Protein AF-A0A933QRC1-F1 (afdb_monomer_lite)

Foldseek 3Di:
DPPPQLQALANCLVPVVDDDPLQVVDPLSVVLSVVLSLFPLVPQPWDPQPDCPPDGDFIPQLLVSLVVSCVVVVPVAVVSSLVVCQVSVVSLSHSNFDFAADCVDPVRGRSNVSDDDSVVSVVCVVPPDVSNVVSRVVRVLVVVQVVCVVVVHDDPPDDDDDVCVVVVVCVVPPPVVVVVVVVVVVVVD

Radius of gyration: 19.04 Å; chains: 1; bounding box: 37×56×52 Å

Structure (mmCIF, N/CA/C/O backbone):
data_AF-A0A933QRC1-F1
#
_entry.id   AF-A0A933QRC1-F1
#
loop_
_atom_site.group_PDB
_atom_site.id
_atom_site.type_symbol
_atom_site.label_atom_id
_atom_site.label_alt_id
_atom_site.label_comp_id
_atom_site.label_asym_id
_atom_site.label_entity_id
_atom_site.label_seq_id
_atom_site.pdbx_PDB_ins_code
_atom_site.Cartn_x
_atom_site.Cartn_y
_atom_site.Cartn_z
_atom_site.occupancy
_atom_site.B_iso_or_equiv
_atom_site.auth_seq_id
_atom_site.auth_comp_id
_atom_site.auth_asym_id
_atom_site.auth_atom_id
_atom_site.pdbx_PDB_model_num
ATOM 1 N N . MET A 1 1 ? 13.451 -20.764 -16.114 1.00 31.20 1 MET A N 1
ATOM 2 C CA . MET A 1 1 ? 13.284 -19.388 -15.606 1.00 31.20 1 MET A CA 1
ATOM 3 C C . MET A 1 1 ? 11.819 -19.230 -15.276 1.00 31.20 1 MET A C 1
ATOM 5 O O . MET A 1 1 ? 11.029 -19.000 -16.182 1.00 31.20 1 MET A O 1
ATOM 9 N N . GLU A 1 2 ? 11.449 -19.510 -14.027 1.00 26.77 2 GLU A N 1
ATOM 10 C CA . GLU A 1 2 ? 10.078 -19.318 -13.554 1.00 26.77 2 GLU A CA 1
ATOM 11 C C . GLU A 1 2 ? 9.697 -17.858 -13.775 1.00 26.77 2 GLU A C 1
ATOM 13 O O . GLU A 1 2 ? 10.356 -16.942 -13.287 1.00 26.77 2 GLU A O 1
ATOM 18 N N . SER A 1 3 ? 8.667 -17.654 -14.589 1.00 30.95 3 SER A N 1
ATOM 19 C CA . SER A 1 3 ? 7.989 -16.378 -14.731 1.00 30.95 3 SER A CA 1
ATOM 20 C C . SER A 1 3 ? 7.501 -15.965 -13.346 1.00 30.95 3 SER A C 1
ATOM 22 O O . SER A 1 3 ? 6.512 -16.515 -12.856 1.00 30.95 3 SER A O 1
ATOM 24 N N . VAL A 1 4 ? 8.215 -15.049 -12.696 1.00 41.53 4 VAL A N 1
ATOM 25 C CA . VAL A 1 4 ? 7.794 -14.461 -11.426 1.00 41.53 4 VAL A CA 1
ATOM 26 C C . VAL A 1 4 ? 6.541 -13.648 -11.726 1.00 41.53 4 VAL A C 1
ATOM 28 O O . VAL A 1 4 ? 6.610 -12.497 -12.148 1.00 41.53 4 VAL A O 1
ATOM 31 N N . GLN A 1 5 ? 5.380 -14.287 -11.587 1.00 45.78 5 GLN A N 1
ATOM 32 C CA . GLN A 1 5 ? 4.108 -13.584 -11.527 1.00 45.78 5 GLN A CA 1
ATOM 33 C C . GLN A 1 5 ? 4.224 -12.565 -10.384 1.00 45.78 5 GLN A C 1
ATOM 35 O O . GLN A 1 5 ? 4.724 -12.933 -9.316 1.00 45.78 5 GLN A O 1
ATOM 40 N N . PRO A 1 6 ? 3.840 -11.295 -10.569 1.00 50.19 6 PRO A N 1
ATOM 41 C CA . PRO A 1 6 ? 3.800 -10.345 -9.467 1.00 50.19 6 PRO A CA 1
ATOM 42 C C . PRO A 1 6 ? 2.785 -10.873 -8.450 1.00 50.19 6 PRO A C 1
ATOM 44 O O . PRO A 1 6 ? 1.591 -10.937 -8.732 1.00 50.19 6 PRO A O 1
ATOM 47 N N . HIS A 1 7 ? 3.271 -11.352 -7.305 1.00 61.47 7 HIS A N 1
ATOM 48 C CA . HIS A 1 7 ? 2.393 -11.828 -6.246 1.00 61.47 7 HIS A CA 1
ATOM 49 C C . HIS A 1 7 ? 1.784 -10.585 -5.605 1.00 61.47 7 HIS A C 1
ATOM 51 O O . HIS A 1 7 ? 2.514 -9.731 -5.103 1.00 61.47 7 HIS A O 1
ATOM 57 N N . ASP A 1 8 ? 0.464 -10.462 -5.658 1.00 71.31 8 ASP A N 1
ATOM 58 C CA . ASP A 1 8 ? -0.226 -9.384 -4.964 1.00 71.31 8 ASP A CA 1
ATOM 59 C C . ASP A 1 8 ? -0.074 -9.523 -3.435 1.00 71.31 8 ASP A C 1
ATOM 61 O O . ASP A 1 8 ? 0.272 -10.583 -2.893 1.00 71.31 8 ASP A O 1
ATOM 65 N N . LEU A 1 9 ? -0.325 -8.423 -2.718 1.00 77.38 9 LEU A N 1
ATOM 66 C CA . LEU A 1 9 ? -0.244 -8.375 -1.254 1.00 77.38 9 LEU A CA 1
ATOM 67 C C . LEU A 1 9 ? -1.092 -9.462 -0.581 1.00 77.38 9 LEU A C 1
ATOM 69 O O . LEU A 1 9 ? -0.711 -9.971 0.473 1.00 77.38 9 LEU A O 1
ATOM 73 N N . HIS A 1 10 ? -2.217 -9.832 -1.199 1.00 74.19 10 HIS A N 1
ATOM 74 C CA . HIS A 1 10 ? -3.114 -10.857 -0.686 1.00 74.19 10 HIS A CA 1
ATOM 75 C C . HIS A 1 10 ? -2.472 -12.248 -0.718 1.00 74.19 10 HIS A C 1
ATOM 77 O O . HIS A 1 10 ? -2.443 -12.948 0.294 1.00 74.19 10 HIS A O 1
ATOM 83 N N . THR A 1 11 ? -1.903 -12.627 -1.859 1.00 75.88 11 THR A N 1
ATOM 84 C CA . THR A 1 11 ? -1.237 -13.914 -2.058 1.00 75.88 11 THR A CA 1
ATOM 85 C C . THR A 1 11 ? -0.041 -14.036 -1.118 1.00 75.88 11 THR A C 1
ATOM 87 O O . THR A 1 11 ? 0.113 -15.041 -0.427 1.00 75.88 11 THR A O 1
ATOM 90 N N . LEU A 1 12 ? 0.777 -12.986 -1.001 1.00 76.25 12 LEU A N 1
ATOM 91 C CA . LEU A 1 12 ? 1.939 -12.995 -0.105 1.00 76.25 12 LEU A CA 1
ATOM 92 C C . LEU A 1 12 ? 1.554 -13.074 1.374 1.00 76.25 12 LEU A C 1
ATOM 94 O O . LEU A 1 12 ? 2.264 -13.704 2.158 1.00 76.25 12 LEU A O 1
ATOM 98 N N . TRP A 1 13 ? 0.424 -12.481 1.763 1.00 78.56 13 TRP A N 1
ATOM 99 C CA . TRP A 1 13 ? -0.089 -12.602 3.125 1.00 78.56 13 TRP A CA 1
ATOM 100 C C . TRP A 1 13 ? -0.476 -14.042 3.481 1.00 78.56 13 TRP A C 1
ATOM 102 O O . TRP A 1 13 ? -0.133 -14.519 4.566 1.00 78.56 13 TRP A O 1
ATOM 112 N N . GLN A 1 14 ? -1.111 -14.766 2.555 1.00 78.25 14 GLN A N 1
ATOM 113 C CA . GLN A 1 14 ? -1.467 -16.175 2.755 1.00 78.25 14 GLN A CA 1
ATOM 114 C C . GLN A 1 14 ? -0.232 -17.080 2.919 1.00 78.25 14 GLN A C 1
ATOM 116 O O . GLN A 1 14 ? -0.28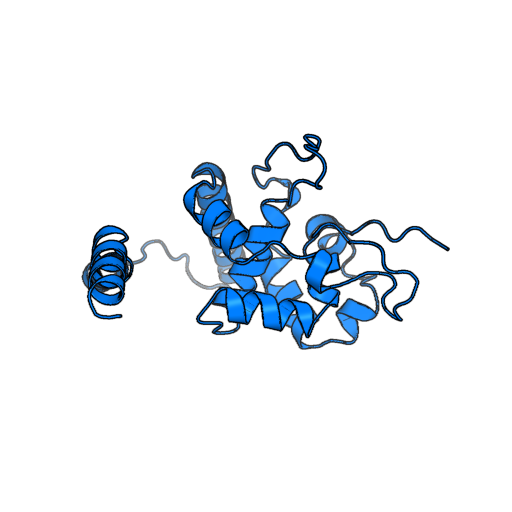5 -18.068 3.652 1.00 78.25 14 GLN A O 1
ATOM 121 N N . PHE A 1 15 ? 0.898 -16.718 2.303 1.00 78.25 15 PHE A N 1
ATOM 122 C CA . PHE A 1 15 ? 2.154 -17.475 2.351 1.00 78.25 15 PHE A CA 1
ATOM 123 C C . PHE A 1 15 ? 3.237 -16.809 3.214 1.00 78.25 15 PHE A C 1
ATOM 125 O O . PHE A 1 15 ? 4.420 -16.863 2.879 1.00 78.25 15 PHE A O 1
ATOM 132 N N . ARG A 1 16 ? 2.870 -16.244 4.376 1.00 74.06 16 ARG A N 1
ATOM 133 C CA . ARG A 1 16 ? 3.812 -15.599 5.321 1.00 74.06 16 ARG A CA 1
ATOM 134 C C . ARG A 1 16 ? 5.043 -16.447 5.680 1.00 74.06 16 ARG A C 1
ATOM 136 O O . ARG A 1 16 ? 6.095 -15.891 5.976 1.00 74.06 16 ARG A O 1
ATOM 143 N N . GLY A 1 17 ? 4.924 -17.777 5.672 1.00 75.88 17 GLY A N 1
ATOM 144 C CA . GLY A 1 17 ? 6.041 -18.688 5.956 1.00 75.88 17 GLY A CA 1
ATOM 145 C C . GLY A 1 17 ? 7.080 -18.804 4.833 1.00 75.88 17 GLY A C 1
ATOM 146 O O . GLY A 1 17 ? 8.201 -19.218 5.102 1.00 75.88 17 GLY A O 1
ATOM 147 N N . ASN A 1 18 ? 6.728 -18.416 3.604 1.00 80.31 18 ASN A N 1
ATOM 148 C CA . ASN A 1 18 ? 7.541 -18.583 2.398 1.00 80.31 18 ASN A CA 1
ATOM 149 C C . ASN A 1 18 ? 7.655 -17.259 1.632 1.00 80.31 18 ASN A C 1
ATOM 151 O O . ASN A 1 18 ? 7.361 -17.185 0.437 1.00 80.31 18 ASN A O 1
ATOM 155 N N . LEU A 1 19 ? 8.061 -16.196 2.326 1.00 79.19 19 LEU A N 1
ATOM 156 C CA . LEU A 1 19 ? 8.288 -14.912 1.674 1.00 79.19 19 LEU A CA 1
ATOM 157 C C . LEU A 1 19 ? 9.555 -14.959 0.802 1.00 79.19 19 LEU A C 1
ATOM 159 O O . LEU A 1 19 ? 10.590 -15.471 1.238 1.00 79.19 19 LEU A O 1
ATOM 163 N N . PRO A 1 20 ? 9.506 -14.403 -0.420 1.00 80.88 20 PRO A N 1
ATOM 164 C CA . PRO A 1 20 ? 10.688 -14.206 -1.246 1.00 80.88 20 PRO A CA 1
ATOM 165 C C . PRO A 1 20 ? 11.825 -13.468 -0.525 1.00 80.88 20 PRO A C 1
ATOM 167 O O . PRO A 1 20 ? 11.590 -12.508 0.210 1.00 80.88 20 PRO A O 1
ATOM 170 N N . ARG A 1 21 ? 13.078 -13.853 -0.813 1.00 81.31 21 ARG A N 1
ATOM 171 C CA . ARG A 1 21 ? 14.271 -13.266 -0.170 1.00 81.31 21 ARG A CA 1
ATOM 172 C C . ARG A 1 21 ? 14.363 -11.752 -0.317 1.00 81.31 21 ARG A C 1
ATOM 174 O O . ARG A 1 21 ? 14.666 -11.053 0.635 1.00 81.31 21 ARG A O 1
ATOM 181 N N . TRP A 1 22 ? 13.996 -11.219 -1.477 1.00 78.19 22 TRP A N 1
ATOM 182 C CA . TRP A 1 22 ? 14.008 -9.775 -1.717 1.00 78.19 22 TRP A CA 1
ATOM 183 C C . TRP A 1 22 ? 13.024 -8.986 -0.824 1.00 78.19 22 TRP A C 1
ATOM 185 O O . TRP A 1 22 ? 13.167 -7.770 -0.705 1.00 78.19 22 TRP A O 1
ATOM 195 N N . ILE A 1 23 ? 12.056 -9.653 -0.176 1.00 79.06 23 ILE A N 1
ATOM 196 C CA . ILE A 1 23 ? 11.218 -9.077 0.890 1.00 79.06 23 ILE A CA 1
ATOM 197 C C . ILE A 1 23 ? 11.936 -9.187 2.235 1.00 79.06 23 ILE A C 1
ATOM 199 O O . ILE A 1 23 ? 12.057 -8.193 2.947 1.00 79.06 23 ILE A O 1
ATOM 203 N N . THR A 1 24 ? 12.419 -10.383 2.584 1.00 84.12 24 THR A N 1
ATOM 204 C CA . THR A 1 24 ? 13.004 -10.665 3.907 1.00 84.12 24 THR A CA 1
ATOM 205 C C . THR A 1 24 ? 14.355 -9.989 4.133 1.00 84.12 24 THR A C 1
ATOM 207 O O . THR A 1 24 ? 14.689 -9.658 5.267 1.00 84.12 24 THR A O 1
ATOM 210 N N . ASP A 1 25 ? 15.117 -9.757 3.066 1.00 86.50 25 ASP A N 1
ATOM 211 C CA . ASP A 1 25 ? 16.461 -9.173 3.113 1.00 86.50 25 ASP A CA 1
ATOM 212 C C . ASP A 1 25 ? 16.423 -7.650 3.335 1.00 86.50 25 ASP A C 1
ATOM 214 O O . ASP A 1 25 ? 17.442 -7.039 3.656 1.00 86.50 25 ASP A O 1
ATOM 218 N N . SER A 1 26 ? 15.249 -7.020 3.194 1.00 88.69 26 SER A N 1
ATOM 219 C CA . SER A 1 26 ? 15.054 -5.588 3.422 1.00 88.69 26 SER A CA 1
ATOM 220 C C . SER A 1 26 ? 14.177 -5.336 4.654 1.00 88.69 26 SER A C 1
ATOM 222 O O . SER A 1 26 ? 12.954 -5.491 4.588 1.00 88.69 26 SER A O 1
ATOM 224 N N . PRO A 1 27 ? 14.755 -4.849 5.771 1.00 90.00 27 PRO A N 1
ATOM 225 C CA . PRO A 1 27 ? 13.990 -4.518 6.975 1.00 90.00 27 PRO A CA 1
ATOM 226 C C . PRO A 1 27 ? 12.882 -3.488 6.724 1.00 90.00 27 PRO A C 1
ATOM 228 O O . PRO A 1 27 ? 11.818 -3.546 7.340 1.00 90.00 27 PRO A O 1
ATOM 231 N N . THR A 1 28 ? 13.114 -2.549 5.802 1.00 91.12 28 THR A N 1
ATOM 232 C CA . THR A 1 28 ? 12.133 -1.527 5.419 1.00 91.12 28 THR A CA 1
ATOM 233 C C . THR A 1 28 ? 10.931 -2.144 4.708 1.00 91.12 28 THR A C 1
ATOM 235 O O . THR A 1 28 ? 9.791 -1.816 5.044 1.00 91.12 28 THR A O 1
ATOM 238 N N . ILE A 1 29 ? 11.175 -3.050 3.753 1.00 90.69 29 ILE A N 1
ATOM 239 C CA . ILE A 1 29 ? 10.106 -3.751 3.033 1.00 90.69 29 ILE A CA 1
ATOM 240 C C . ILE A 1 29 ? 9.326 -4.633 4.001 1.00 90.69 29 ILE A C 1
ATOM 242 O O . ILE A 1 29 ? 8.101 -4.555 4.018 1.00 90.69 29 ILE A O 1
ATOM 246 N N . MET A 1 30 ? 10.018 -5.390 4.856 1.00 90.19 30 MET A N 1
ATOM 247 C CA . MET A 1 30 ? 9.381 -6.252 5.849 1.00 90.19 30 MET A CA 1
ATOM 248 C C . MET A 1 30 ? 8.474 -5.457 6.797 1.00 90.19 30 MET A C 1
ATOM 250 O O . MET A 1 30 ? 7.308 -5.804 6.957 1.00 90.19 30 MET A O 1
ATOM 254 N N . ARG A 1 31 ? 8.957 -4.341 7.362 1.00 91.12 31 ARG A N 1
ATOM 255 C CA . ARG A 1 31 ? 8.158 -3.482 8.256 1.00 91.12 31 ARG A CA 1
ATOM 256 C C . ARG A 1 31 ? 6.896 -2.950 7.574 1.00 91.12 31 ARG A C 1
ATOM 258 O O . ARG A 1 31 ? 5.815 -2.992 8.155 1.00 91.12 31 ARG A O 1
ATOM 265 N N . CYS A 1 32 ? 7.032 -2.429 6.356 1.00 91.31 32 CYS A N 1
ATOM 266 C CA . CYS A 1 32 ? 5.890 -1.908 5.605 1.00 91.31 32 CYS A CA 1
ATOM 267 C C . CYS A 1 32 ? 4.915 -3.028 5.225 1.00 91.31 32 CYS A C 1
ATOM 269 O O . CYS 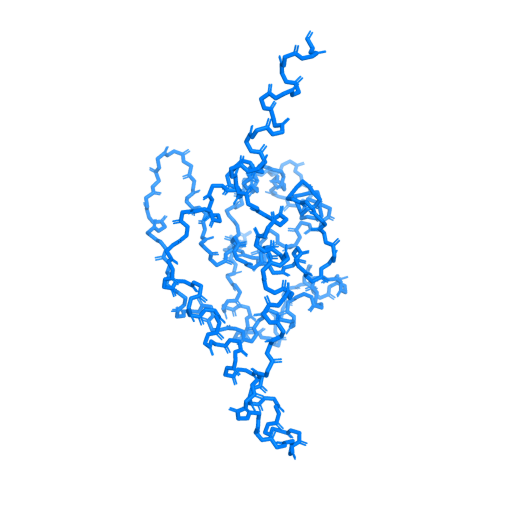A 1 32 ? 3.706 -2.839 5.299 1.00 91.31 32 CYS A O 1
ATOM 271 N N . TRP A 1 33 ? 5.426 -4.202 4.854 1.00 90.50 33 TRP A N 1
ATOM 272 C CA . TRP A 1 33 ? 4.601 -5.367 4.571 1.00 90.50 33 TRP A CA 1
ATOM 273 C C . TRP A 1 33 ? 3.814 -5.811 5.805 1.00 90.50 33 TRP A C 1
ATOM 275 O O . TRP A 1 33 ? 2.606 -5.961 5.706 1.00 90.50 33 TRP A O 1
ATOM 285 N N . GLU A 1 34 ? 4.436 -5.935 6.979 1.00 89.88 34 GLU A N 1
ATOM 286 C CA . GLU A 1 34 ? 3.736 -6.337 8.210 1.00 89.88 34 GLU A CA 1
ATOM 287 C C . GLU A 1 34 ? 2.622 -5.367 8.620 1.00 89.88 34 GLU A C 1
ATOM 289 O O . GLU A 1 34 ? 1.607 -5.795 9.169 1.00 89.88 34 GLU A O 1
ATOM 294 N N . LEU A 1 35 ? 2.786 -4.074 8.324 1.00 89.69 35 LEU A N 1
ATOM 295 C CA . LEU A 1 35 ? 1.755 -3.064 8.552 1.00 89.69 35 LEU A CA 1
ATOM 296 C C . LEU A 1 35 ? 0.564 -3.223 7.596 1.00 89.69 35 LEU A C 1
ATOM 298 O O . LEU A 1 35 ? -0.583 -3.045 8.001 1.00 89.69 35 LEU A O 1
ATOM 302 N N . LEU A 1 36 ? 0.836 -3.516 6.325 1.00 91.44 36 LEU A N 1
ATOM 303 C CA . LEU A 1 36 ? -0.164 -3.489 5.256 1.00 91.44 36 LEU A CA 1
ATOM 304 C C . LEU A 1 36 ? -0.837 -4.837 5.018 1.00 91.44 36 LEU A C 1
ATOM 306 O O . LEU A 1 36 ? -2.007 -4.882 4.653 1.00 91.44 36 LEU A O 1
ATOM 310 N N . ALA A 1 37 ? -0.111 -5.934 5.195 1.00 89.38 37 ALA A N 1
ATOM 311 C CA . ALA A 1 37 ? -0.560 -7.276 4.855 1.00 89.38 37 ALA A CA 1
ATOM 312 C C . ALA A 1 37 ? -1.833 -7.740 5.590 1.00 89.38 37 ALA A C 1
ATOM 314 O O . ALA A 1 37 ? -2.608 -8.462 4.970 1.00 89.38 37 ALA A O 1
ATOM 315 N N . PRO A 1 38 ? -2.118 -7.321 6.843 1.00 90.81 38 PRO A N 1
ATOM 316 C CA . PRO A 1 38 ? -3.356 -7.706 7.520 1.00 90.81 38 PRO A CA 1
ATOM 317 C C . PRO A 1 38 ? -4.644 -7.165 6.885 1.00 90.81 38 PRO A C 1
ATOM 319 O O . PRO A 1 38 ? -5.718 -7.667 7.222 1.00 90.81 38 PRO A O 1
ATOM 322 N N . LEU A 1 39 ? -4.557 -6.141 6.026 1.00 92.12 39 LEU A N 1
ATOM 323 C CA . LEU A 1 39 ? -5.716 -5.602 5.313 1.00 92.12 39 LEU A CA 1
ATOM 324 C C . LEU A 1 39 ? -6.291 -6.637 4.339 1.00 92.12 39 LEU A C 1
ATOM 326 O O . LEU A 1 39 ? -5.567 -7.424 3.726 1.00 92.12 39 LEU A O 1
ATOM 330 N N . ASP A 1 40 ? -7.607 -6.611 4.165 1.00 90.94 40 ASP A N 1
ATOM 331 C CA . ASP A 1 40 ? -8.338 -7.549 3.319 1.00 90.94 40 ASP A CA 1
ATOM 332 C C . ASP A 1 40 ? -8.266 -7.164 1.831 1.00 90.94 40 ASP A C 1
ATOM 334 O O . ASP A 1 40 ? -9.246 -6.797 1.181 1.00 90.94 40 ASP A O 1
ATOM 338 N N . TRP A 1 41 ? -7.056 -7.236 1.276 1.00 90.75 41 TRP A N 1
ATOM 339 C CA . TRP A 1 41 ? -6.769 -6.853 -0.107 1.00 90.75 41 TRP A CA 1
ATOM 340 C C . TRP A 1 41 ? -7.578 -7.637 -1.154 1.00 90.75 41 TRP A C 1
ATOM 342 O O . TRP A 1 41 ? -7.798 -7.108 -2.240 1.00 90.75 41 TRP A O 1
ATOM 352 N N . ALA A 1 42 ? -8.053 -8.853 -0.851 1.00 87.94 42 ALA A N 1
ATOM 353 C CA . ALA A 1 42 ? -8.847 -9.656 -1.793 1.00 87.94 42 ALA A CA 1
ATOM 354 C C . ALA A 1 42 ? -10.262 -9.125 -2.016 1.00 87.94 42 ALA A C 1
ATOM 356 O O . ALA A 1 42 ? -10.816 -9.305 -3.099 1.00 87.94 42 ALA A O 1
ATOM 357 N N . HIS A 1 43 ? -10.850 -8.489 -1.005 1.00 90.25 43 HIS A N 1
ATOM 358 C CA . HIS A 1 43 ? -12.206 -7.948 -1.091 1.00 90.25 43 HIS A CA 1
ATOM 359 C C . HIS A 1 43 ? -12.224 -6.446 -1.397 1.00 90.25 43 HIS A C 1
ATOM 361 O O . HIS A 1 43 ? -13.298 -5.842 -1.466 1.00 90.25 43 HIS A O 1
ATOM 367 N N . LEU A 1 44 ? -11.051 -5.840 -1.616 1.00 91.12 44 LEU A N 1
ATOM 368 C CA . LEU A 1 44 ? -10.940 -4.448 -2.027 1.00 91.12 44 LEU A CA 1
ATOM 369 C C . LEU A 1 44 ? -11.713 -4.228 -3.344 1.00 91.12 44 LEU A C 1
ATOM 371 O O . LEU A 1 44 ? -11.462 -4.939 -4.320 1.00 91.12 44 LEU A O 1
ATOM 375 N N . PRO A 1 45 ? -12.614 -3.227 -3.428 1.00 92.38 45 PRO A N 1
ATOM 376 C CA . PRO A 1 45 ? -13.304 -2.919 -4.675 1.00 92.38 45 PRO A CA 1
ATOM 377 C C . PRO A 1 45 ? -12.308 -2.439 -5.741 1.00 92.38 45 PRO A C 1
ATOM 379 O O . PRO A 1 45 ? -11.851 -1.296 -5.728 1.00 92.38 45 PRO A O 1
ATOM 382 N N . GLU A 1 46 ? -11.955 -3.328 -6.662 1.00 89.56 46 GLU A N 1
ATOM 383 C CA . GLU A 1 46 ? -10.928 -3.086 -7.673 1.00 89.56 46 GLU A CA 1
ATOM 384 C C . GLU A 1 46 ? -11.539 -2.590 -8.995 1.00 89.56 46 GLU A C 1
ATOM 386 O O . GLU A 1 46 ? -12.710 -2.824 -9.312 1.00 89.56 46 GLU A O 1
ATOM 391 N N . ARG A 1 47 ? -10.745 -1.869 -9.792 1.00 87.12 47 ARG A N 1
ATOM 392 C CA . ARG A 1 47 ? -11.122 -1.504 -11.160 1.00 87.12 47 ARG A CA 1
ATOM 393 C C . ARG A 1 47 ? -10.927 -2.673 -12.120 1.00 87.12 47 ARG A C 1
ATOM 395 O O . ARG A 1 47 ? -10.224 -3.634 -11.844 1.00 87.12 47 ARG A O 1
ATOM 402 N N . ASN A 1 48 ? -11.514 -2.568 -13.309 1.00 84.38 48 ASN A N 1
ATOM 403 C CA . ASN A 1 48 ? -11.289 -3.563 -14.352 1.00 84.38 48 ASN A CA 1
ATOM 404 C C . ASN A 1 48 ? -9.834 -3.492 -14.860 1.00 84.38 48 ASN A C 1
ATOM 406 O O . ASN A 1 48 ? -9.483 -2.565 -15.592 1.00 84.38 48 ASN A O 1
ATOM 410 N N . LEU A 1 49 ? -9.023 -4.486 -14.486 1.00 83.88 49 LEU A N 1
ATOM 411 C CA . LEU A 1 49 ? -7.610 -4.610 -14.865 1.00 83.88 49 LEU A CA 1
ATOM 412 C C . LEU A 1 49 ? -7.396 -5.192 -16.271 1.00 83.88 49 LEU A C 1
ATOM 414 O O . LEU A 1 49 ? -6.306 -5.063 -16.814 1.00 83.88 49 LEU A O 1
ATOM 418 N N . GLN A 1 50 ? -8.425 -5.787 -16.887 1.00 78.19 50 GLN A N 1
ATOM 419 C CA . GLN A 1 50 ? -8.343 -6.353 -18.240 1.00 78.19 50 GLN A CA 1
ATOM 420 C C . GLN A 1 50 ? -8.419 -5.295 -19.348 1.00 78.19 50 GLN A C 1
ATOM 422 O O . GLN A 1 50 ? -8.206 -5.609 -20.517 1.00 78.19 50 GLN A O 1
ATOM 427 N N . ARG A 1 51 ? -8.748 -4.040 -19.018 1.00 69.06 51 ARG A N 1
ATOM 428 C CA . ARG A 1 51 ? -8.699 -2.951 -19.999 1.00 69.06 51 ARG A CA 1
ATOM 429 C C . ARG A 1 51 ? -7.248 -2.544 -20.225 1.00 69.06 51 ARG A C 1
ATOM 431 O O . ARG A 1 51 ? -6.639 -1.944 -19.344 1.00 69.06 51 ARG A O 1
ATOM 438 N N . ASP A 1 52 ? -6.744 -2.818 -21.420 1.00 64.56 52 ASP A N 1
ATOM 439 C CA . ASP A 1 52 ? -5.422 -2.395 -21.870 1.00 64.56 52 ASP A CA 1
ATOM 440 C C . ASP A 1 52 ? -5.560 -1.469 -23.091 1.00 64.56 52 ASP A C 1
ATOM 442 O O . ASP A 1 52 ? -5.923 -1.903 -24.183 1.00 64.56 52 ASP A O 1
ATOM 446 N N . TRP A 1 53 ? -5.302 -0.171 -22.898 1.00 64.62 53 TRP A N 1
ATOM 447 C CA . TRP A 1 53 ? -5.236 0.826 -23.980 1.00 64.62 53 TRP A CA 1
ATOM 448 C C . TRP A 1 53 ? -3.781 1.060 -24.425 1.00 64.62 53 TRP A C 1
ATOM 450 O O . TRP A 1 53 ? -3.378 2.194 -24.684 1.00 64.62 53 TRP A O 1
ATOM 460 N N . GLY A 1 54 ? -2.979 -0.009 -24.465 1.00 66.56 54 GLY A N 1
ATOM 461 C CA . GLY A 1 54 ? -1.554 0.013 -24.805 1.00 66.56 54 GLY A CA 1
ATOM 462 C C . GLY A 1 54 ? -0.624 0.247 -23.609 1.00 66.56 54 GLY A C 1
ATOM 463 O O . GLY A 1 54 ? 0.565 0.493 -23.813 1.00 66.56 54 GLY A O 1
ATOM 464 N N . GLN A 1 55 ? -1.153 0.206 -22.383 1.00 67.88 55 GLN A N 1
ATOM 465 C CA . GLN A 1 55 ? -0.424 0.255 -21.115 1.00 67.88 55 GLN A CA 1
ATOM 466 C C . GLN A 1 55 ? -1.210 -0.528 -20.050 1.00 67.88 55 GLN A C 1
ATOM 468 O O . GLN A 1 55 ? -2.427 -0.335 -19.929 1.00 67.88 55 GLN A O 1
ATOM 473 N N . PRO A 1 56 ? -0.531 -1.335 -19.214 1.00 73.94 56 PRO A N 1
ATOM 474 C CA . PRO A 1 56 ? -1.194 -2.107 -18.176 1.00 73.94 56 PRO A CA 1
ATOM 475 C C . PRO A 1 56 ? -1.892 -1.193 -17.164 1.00 73.94 56 PRO A C 1
ATOM 477 O O . PRO A 1 56 ? -1.333 -0.216 -16.653 1.00 73.94 56 PRO A O 1
ATOM 480 N N . THR A 1 57 ? -3.143 -1.527 -16.857 1.00 85.12 57 THR A N 1
ATOM 481 C CA . THR A 1 57 ? -3.944 -0.798 -15.877 1.00 85.12 57 THR A CA 1
ATOM 482 C C . THR A 1 57 ? -3.420 -1.073 -14.467 1.00 85.12 57 THR A C 1
ATOM 484 O O . THR A 1 57 ? -3.426 -2.199 -13.988 1.00 85.12 57 THR A O 1
ATOM 487 N N . ILE A 1 58 ? -2.991 -0.020 -13.774 1.00 88.00 58 ILE A N 1
ATOM 488 C CA . ILE A 1 58 ? -2.423 -0.091 -12.416 1.00 88.00 58 ILE A CA 1
ATOM 489 C C . ILE A 1 58 ? -3.497 -0.468 -11.376 1.00 88.00 58 ILE A C 1
ATOM 491 O O . ILE A 1 58 ? -4.492 0.244 -11.285 1.00 88.00 58 ILE A O 1
ATOM 495 N N . PRO A 1 59 ? -3.347 -1.510 -10.556 1.00 89.88 59 PRO A N 1
ATOM 496 C CA . PRO A 1 59 ? -4.356 -1.844 -9.547 1.00 89.88 59 PRO A CA 1
ATOM 497 C C . PRO A 1 59 ? -4.563 -0.729 -8.510 1.00 89.88 59 PRO A C 1
ATOM 499 O O . PRO A 1 59 ? -3.602 -0.058 -8.117 1.00 89.88 59 PRO A O 1
ATOM 502 N N . TYR A 1 60 ? -5.798 -0.526 -8.038 1.00 91.62 60 TYR A N 1
ATOM 503 C CA . TYR A 1 60 ? -6.043 0.324 -6.874 1.00 91.62 60 TYR A CA 1
ATOM 504 C C . TYR A 1 60 ? -5.306 -0.218 -5.657 1.00 91.62 60 TYR A C 1
ATOM 506 O O . TYR A 1 60 ? -4.720 0.588 -4.941 1.00 91.62 60 TYR A O 1
ATOM 514 N N . ALA A 1 61 ? -5.257 -1.539 -5.459 1.00 91.81 61 ALA A N 1
ATOM 515 C CA . ALA A 1 61 ? -4.505 -2.149 -4.361 1.00 91.81 61 ALA A CA 1
ATOM 516 C C . ALA A 1 61 ? -3.039 -1.671 -4.320 1.00 91.81 61 ALA A C 1
ATOM 518 O O . ALA A 1 61 ? -2.590 -1.140 -3.303 1.00 91.81 61 ALA A O 1
ATOM 519 N N . ALA A 1 62 ? -2.332 -1.755 -5.453 1.00 92.00 62 ALA A N 1
ATOM 520 C CA . ALA A 1 62 ? -0.941 -1.312 -5.583 1.00 92.00 62 ALA A CA 1
ATOM 521 C C . ALA A 1 62 ? -0.776 0.178 -5.271 1.00 92.00 62 ALA A C 1
ATOM 523 O O . ALA A 1 62 ? 0.112 0.596 -4.523 1.00 92.00 62 ALA A O 1
ATOM 524 N N . PHE A 1 63 ? -1.678 0.984 -5.828 1.00 91.56 63 PHE A N 1
ATOM 525 C CA . PHE A 1 63 ? -1.691 2.422 -5.634 1.00 91.56 63 PHE A CA 1
ATOM 526 C C . PHE A 1 63 ? -1.939 2.812 -4.163 1.00 91.56 63 PHE A C 1
ATOM 528 O O . PHE A 1 63 ? -1.206 3.624 -3.599 1.00 91.56 63 PHE A O 1
ATOM 535 N N . ILE A 1 64 ? -2.952 2.220 -3.531 1.00 92.81 64 ILE A N 1
ATOM 536 C CA . ILE A 1 64 ? -3.336 2.479 -2.139 1.00 92.81 64 ILE A CA 1
ATOM 537 C C . ILE A 1 64 ? -2.209 2.078 -1.204 1.00 92.81 64 ILE A C 1
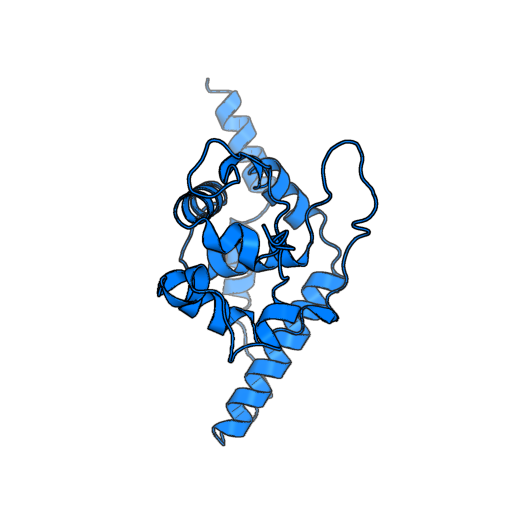ATOM 539 O O . ILE A 1 64 ? -1.844 2.851 -0.323 1.00 92.81 64 ILE A O 1
ATOM 543 N N . ALA A 1 65 ? -1.639 0.894 -1.400 1.00 93.62 65 ALA A N 1
ATOM 544 C CA . ALA A 1 65 ? -0.555 0.415 -0.566 1.00 93.62 65 ALA A CA 1
ATOM 545 C C . ALA A 1 65 ? 0.679 1.330 -0.658 1.00 93.62 65 ALA A C 1
ATOM 547 O O . ALA A 1 65 ? 1.262 1.672 0.369 1.00 93.62 65 ALA A O 1
ATOM 548 N N . ALA A 1 66 ? 1.019 1.826 -1.854 1.00 93.50 66 ALA A N 1
ATOM 549 C CA . ALA A 1 66 ? 2.073 2.827 -2.021 1.00 93.50 66 ALA A CA 1
ATOM 550 C C . ALA A 1 66 ? 1.764 4.141 -1.276 1.00 93.50 66 ALA A C 1
ATOM 552 O O . ALA A 1 66 ? 2.643 4.718 -0.635 1.00 93.50 66 ALA A O 1
ATOM 553 N N . GLU A 1 67 ? 0.517 4.613 -1.308 1.00 91.44 67 GLU A N 1
ATOM 554 C CA . GLU A 1 67 ? 0.106 5.799 -0.547 1.00 91.44 67 GLU A CA 1
ATOM 555 C C . GLU A 1 67 ? 0.126 5.570 0.969 1.00 91.44 67 GLU A C 1
ATOM 557 O O . GLU A 1 67 ? 0.536 6.461 1.711 1.00 91.44 67 GLU A O 1
ATOM 562 N N . LEU A 1 68 ? -0.236 4.382 1.452 1.00 92.44 68 LEU A N 1
ATOM 563 C CA . LEU A 1 68 ? -0.124 4.043 2.871 1.00 92.44 68 LEU A CA 1
ATOM 564 C C . LEU A 1 68 ? 1.344 3.997 3.324 1.00 92.44 68 LEU A C 1
ATOM 566 O O . LEU A 1 68 ? 1.657 4.511 4.397 1.00 92.44 68 LEU A O 1
ATOM 570 N N . ILE A 1 69 ? 2.263 3.496 2.488 1.00 93.44 69 ILE A N 1
ATOM 571 C CA . ILE A 1 69 ? 3.713 3.614 2.730 1.00 93.44 69 ILE A CA 1
ATOM 572 C C . ILE A 1 69 ? 4.117 5.082 2.804 1.00 93.44 69 ILE A C 1
ATOM 574 O O . ILE A 1 69 ? 4.846 5.473 3.711 1.00 93.44 69 ILE A O 1
ATOM 578 N N . ARG A 1 70 ? 3.626 5.919 1.883 1.00 91.56 70 ARG A N 1
ATOM 579 C CA . ARG A 1 70 ? 3.925 7.355 1.885 1.00 91.56 70 ARG A CA 1
ATOM 580 C C . ARG A 1 70 ? 3.528 8.017 3.206 1.00 91.56 70 ARG A C 1
ATOM 582 O O . ARG A 1 70 ? 4.288 8.834 3.726 1.00 91.56 70 ARG A O 1
ATOM 589 N N . LEU A 1 71 ? 2.353 7.667 3.730 1.00 88.75 71 LEU A N 1
ATOM 590 C CA . LEU A 1 71 ? 1.851 8.158 5.013 1.00 88.75 71 LEU A CA 1
ATOM 591 C C . LEU A 1 71 ? 2.656 7.611 6.203 1.00 88.75 71 LEU A C 1
ATOM 593 O O . LEU A 1 71 ? 2.884 8.354 7.153 1.00 88.75 71 LEU A O 1
ATOM 597 N N . ASN A 1 72 ? 3.105 6.355 6.138 1.00 89.06 72 ASN A N 1
ATOM 598 C CA . ASN A 1 72 ? 3.895 5.718 7.193 1.00 89.06 72 ASN A CA 1
ATOM 599 C C . ASN A 1 72 ? 5.359 6.198 7.243 1.00 89.06 72 ASN A C 1
ATOM 601 O O . ASN A 1 72 ? 5.922 6.317 8.326 1.00 89.06 72 ASN A O 1
ATOM 605 N N . GLU A 1 73 ? 5.979 6.468 6.089 1.00 86.31 73 GLU A N 1
ATOM 606 C CA . GLU A 1 73 ? 7.409 6.798 5.943 1.00 86.31 73 GLU A CA 1
ATOM 607 C C . GLU A 1 73 ? 7.691 8.321 5.889 1.00 86.31 73 GLU A C 1
ATOM 609 O O . GLU A 1 73 ? 8.604 8.788 5.206 1.00 86.31 73 GLU A O 1
ATOM 614 N N . PRO A 1 74 ? 6.971 9.119 6.694 1.00 81.69 74 PRO A N 1
ATOM 615 C CA . PRO A 1 74 ? 6.729 10.568 6.521 1.00 81.69 74 PRO A CA 1
ATOM 616 C C . PRO A 1 74 ? 7.126 11.192 5.164 1.00 81.69 74 PRO A C 1
ATOM 618 O O . PRO A 1 74 ? 7.816 12.220 5.084 1.00 81.69 74 PRO A O 1
ATOM 621 N N . LEU A 1 75 ? 6.682 10.593 4.055 1.00 86.62 75 LEU A N 1
ATOM 622 C CA . LEU A 1 75 ? 7.038 11.041 2.713 1.00 86.62 75 LEU A CA 1
ATOM 623 C C . LEU A 1 75 ? 6.081 12.162 2.295 1.00 86.62 75 LEU A C 1
ATOM 625 O O . LEU A 1 75 ? 4.961 11.957 1.825 1.00 86.62 75 LEU A O 1
ATOM 629 N N . SER A 1 76 ? 6.542 13.396 2.477 1.00 79.75 76 SER A N 1
ATOM 630 C CA . SER A 1 76 ? 5.718 14.597 2.308 1.00 79.75 76 SER A CA 1
ATOM 631 C C . SER A 1 76 ? 5.154 14.813 0.898 1.00 79.75 76 SER A C 1
ATOM 633 O O . SER A 1 76 ? 4.168 15.533 0.759 1.00 79.75 76 SER A O 1
ATOM 635 N N . THR A 1 77 ? 5.739 14.214 -0.148 1.00 85.25 77 THR A N 1
ATOM 636 C CA . THR A 1 77 ? 5.285 14.415 -1.534 1.00 85.25 77 THR A CA 1
ATOM 637 C C . THR A 1 77 ? 5.247 13.115 -2.349 1.00 85.25 77 THR A C 1
ATOM 639 O O . THR A 1 77 ? 6.010 12.185 -2.062 1.00 85.25 77 THR A O 1
ATOM 642 N N . PRO A 1 78 ? 4.406 13.033 -3.399 1.00 85.25 78 PRO A N 1
ATOM 643 C CA . PRO A 1 78 ? 4.396 11.895 -4.321 1.00 85.25 78 PRO A CA 1
ATOM 644 C C . PRO A 1 78 ? 5.729 11.679 -5.057 1.00 85.25 78 PRO A C 1
ATOM 646 O O . PRO A 1 78 ? 6.074 10.548 -5.380 1.00 85.25 78 PRO A O 1
ATOM 649 N N . GLU A 1 79 ? 6.520 12.730 -5.302 1.00 89.19 79 GLU A N 1
ATOM 650 C CA . GLU A 1 79 ? 7.867 12.606 -5.880 1.00 89.19 79 GLU A CA 1
ATOM 651 C C . GLU A 1 79 ? 8.819 11.871 -4.929 1.00 89.19 79 GLU A C 1
ATOM 653 O O . GLU A 1 79 ? 9.667 11.097 -5.378 1.00 89.19 79 GLU A O 1
ATOM 658 N N . ARG A 1 80 ? 8.685 12.102 -3.613 1.00 91.50 80 ARG A N 1
ATOM 659 C CA . ARG A 1 80 ? 9.454 11.371 -2.597 1.00 91.50 80 ARG A CA 1
ATOM 660 C C . ARG A 1 80 ? 9.019 9.914 -2.526 1.00 91.50 80 ARG A C 1
ATOM 662 O O . ARG A 1 80 ? 9.893 9.061 -2.470 1.00 91.50 80 ARG A O 1
ATOM 669 N N . LEU A 1 81 ? 7.715 9.635 -2.610 1.00 92.81 81 LEU A N 1
ATOM 670 C CA . LEU A 1 81 ? 7.209 8.264 -2.741 1.00 92.81 81 LEU A CA 1
ATOM 671 C C . LEU A 1 81 ? 7.791 7.572 -3.974 1.00 92.81 81 LEU A C 1
ATOM 673 O O . LEU A 1 81 ? 8.366 6.497 -3.862 1.00 92.81 81 LEU A O 1
ATOM 677 N N . HIS A 1 82 ? 7.697 8.203 -5.143 1.00 92.81 82 HIS A N 1
ATOM 678 C CA . HIS A 1 82 ? 8.215 7.626 -6.378 1.00 92.81 82 HIS A CA 1
ATOM 679 C C . HIS A 1 82 ? 9.717 7.335 -6.276 1.00 92.81 82 HIS A C 1
ATOM 681 O O . HIS A 1 82 ? 10.178 6.281 -6.702 1.00 92.81 82 HIS A O 1
ATOM 687 N N . ARG A 1 83 ? 10.503 8.256 -5.709 1.00 93.44 83 ARG A N 1
ATOM 688 C CA . ARG A 1 83 ? 11.940 8.047 -5.497 1.00 93.44 83 ARG A CA 1
ATOM 689 C C . ARG A 1 83 ? 12.214 6.898 -4.532 1.00 93.44 83 ARG A C 1
ATOM 691 O O . ARG A 1 83 ? 13.022 6.038 -4.855 1.00 93.44 83 ARG A O 1
ATOM 698 N N . PHE A 1 84 ? 11.495 6.860 -3.416 1.00 93.44 84 PHE A N 1
ATOM 699 C CA . PHE A 1 84 ? 11.598 5.807 -2.414 1.00 93.44 84 PHE A CA 1
ATOM 700 C C . PHE A 1 84 ? 11.319 4.419 -3.011 1.00 93.44 84 PHE A C 1
ATOM 702 O O . PHE A 1 84 ? 12.101 3.497 -2.811 1.00 93.44 84 PHE A O 1
ATOM 709 N N . LEU A 1 85 ? 10.269 4.283 -3.827 1.00 93.56 85 LEU A N 1
ATOM 710 C CA . LEU A 1 85 ? 9.942 3.023 -4.508 1.00 93.56 85 LEU A CA 1
ATOM 711 C C . LEU A 1 85 ? 11.003 2.609 -5.540 1.00 93.56 85 LEU A C 1
ATOM 713 O O . LEU A 1 85 ? 11.272 1.423 -5.696 1.00 93.56 85 LEU A O 1
ATOM 717 N N . VAL A 1 86 ? 11.633 3.568 -6.228 1.00 93.25 86 VAL A N 1
ATOM 718 C CA . VAL A 1 86 ? 12.751 3.288 -7.148 1.00 93.25 86 VAL A CA 1
ATOM 719 C C . VAL A 1 86 ? 14.001 2.840 -6.390 1.00 93.25 86 VAL A C 1
ATOM 721 O O . VAL A 1 86 ? 14.701 1.944 -6.852 1.00 93.25 86 VAL A O 1
ATOM 724 N N . GLU A 1 87 ? 14.286 3.449 -5.238 1.00 92.19 87 GLU A N 1
ATOM 725 C CA . GLU A 1 87 ? 15.406 3.069 -4.368 1.00 92.19 87 GLU A CA 1
ATOM 726 C C . GLU A 1 87 ? 15.178 1.701 -3.703 1.00 92.19 87 GLU A C 1
ATOM 728 O O . GLU A 1 87 ? 16.135 1.039 -3.313 1.00 92.19 87 GLU A O 1
ATOM 733 N N . HIS A 1 88 ? 13.917 1.281 -3.559 1.00 91.62 88 HIS A N 1
ATOM 734 C CA . HIS A 1 88 ? 13.504 0.045 -2.894 1.00 91.62 88 HIS A CA 1
ATOM 735 C C . HIS A 1 88 ? 12.652 -0.811 -3.854 1.00 91.62 88 HIS A C 1
ATOM 737 O O . HIS A 1 88 ? 11.455 -1.010 -3.618 1.00 91.62 88 HIS A O 1
ATOM 743 N N . PRO A 1 89 ? 13.245 -1.341 -4.944 1.00 89.62 89 PRO A N 1
ATOM 744 C CA . PRO A 1 89 ? 12.506 -1.930 -6.066 1.00 89.62 89 PRO A CA 1
ATOM 745 C C . PRO A 1 89 ? 11.681 -3.168 -5.696 1.00 89.62 89 PRO A C 1
ATOM 747 O O . PRO A 1 89 ? 10.727 -3.490 -6.401 1.00 89.62 89 PRO A O 1
ATOM 750 N N . GLY A 1 90 ? 11.977 -3.829 -4.570 1.00 88.88 90 GLY A N 1
ATOM 751 C CA . GLY A 1 90 ? 11.143 -4.915 -4.051 1.00 88.88 90 GLY A CA 1
ATOM 752 C C . GLY A 1 90 ? 9.696 -4.479 -3.783 1.00 88.88 90 GLY A C 1
ATOM 753 O O . GLY A 1 90 ? 8.775 -5.258 -4.011 1.00 88.88 90 GLY A O 1
ATOM 754 N N . PHE A 1 91 ? 9.451 -3.211 -3.422 1.00 91.00 91 PHE A N 1
ATOM 755 C CA . PHE A 1 91 ? 8.079 -2.711 -3.291 1.00 91.00 91 PHE A CA 1
ATOM 756 C C . PHE A 1 91 ? 7.289 -2.783 -4.601 1.00 91.00 91 PHE A C 1
ATOM 758 O O . PHE A 1 91 ? 6.081 -2.960 -4.569 1.00 91.00 91 PHE A O 1
ATOM 765 N N . ILE A 1 92 ? 7.932 -2.673 -5.761 1.00 91.00 92 ILE A N 1
ATOM 766 C CA . ILE A 1 92 ? 7.217 -2.627 -7.041 1.00 91.00 92 ILE A CA 1
ATOM 767 C C . ILE A 1 92 ? 6.493 -3.956 -7.285 1.00 91.00 92 ILE A C 1
ATOM 769 O O . ILE A 1 92 ? 5.287 -3.968 -7.528 1.00 91.00 92 ILE A O 1
ATOM 773 N N . GLY A 1 93 ? 7.210 -5.070 -7.121 1.00 87.06 93 GLY A N 1
ATOM 774 C CA . GLY A 1 93 ? 6.624 -6.407 -7.185 1.00 87.06 93 GLY A CA 1
ATOM 775 C C . GLY A 1 93 ? 5.673 -6.684 -6.020 1.00 87.06 93 GLY A C 1
ATOM 776 O O . GLY A 1 93 ? 4.559 -7.137 -6.256 1.00 87.06 93 GLY A O 1
ATOM 777 N N . LEU A 1 94 ? 6.078 -6.353 -4.786 1.00 88.38 94 LEU A N 1
ATOM 778 C CA . LEU A 1 94 ? 5.285 -6.587 -3.568 1.00 88.38 94 LEU A CA 1
ATOM 779 C C . LEU A 1 94 ? 3.893 -5.956 -3.627 1.00 88.38 94 LEU A C 1
ATOM 781 O O . LEU A 1 94 ? 2.913 -6.545 -3.185 1.00 88.38 94 LEU A O 1
ATOM 785 N N . LEU A 1 95 ? 3.824 -4.723 -4.121 1.00 90.50 95 LEU A N 1
ATOM 786 C CA . LEU A 1 95 ? 2.583 -3.966 -4.178 1.00 90.50 95 LEU A CA 1
ATOM 787 C C . LEU A 1 95 ? 1.711 -4.389 -5.369 1.00 90.50 95 LEU A C 1
ATOM 789 O O . LEU A 1 95 ? 0.548 -4.007 -5.424 1.00 90.50 95 LEU A O 1
ATOM 793 N N . GLY A 1 96 ? 2.241 -5.181 -6.307 1.00 88.94 96 GLY A N 1
ATOM 794 C CA . GLY A 1 96 ? 1.523 -5.614 -7.505 1.00 88.94 96 GLY A CA 1
ATOM 795 C C . GLY A 1 96 ? 1.516 -4.574 -8.629 1.00 88.94 96 GLY A C 1
ATOM 796 O O . GLY A 1 96 ? 0.570 -4.525 -9.416 1.00 88.94 96 GLY A O 1
ATOM 797 N N . PHE A 1 97 ? 2.539 -3.713 -8.718 1.00 90.31 97 PHE A N 1
ATOM 798 C CA . PHE A 1 97 ? 2.696 -2.851 -9.891 1.00 90.31 97 PHE A CA 1
ATOM 799 C C . PHE A 1 97 ? 3.093 -3.679 -11.127 1.00 90.31 97 PHE A C 1
ATOM 801 O O . PHE A 1 97 ? 3.865 -4.634 -11.004 1.00 90.31 97 PHE A O 1
ATOM 808 N N . PRO A 1 98 ? 2.618 -3.313 -12.334 1.00 89.31 98 PRO A N 1
ATOM 809 C CA . PRO A 1 98 ? 3.068 -3.951 -13.568 1.00 89.31 98 PRO A CA 1
ATOM 810 C C . PRO A 1 98 ? 4.581 -3.791 -13.764 1.00 89.31 98 PRO A C 1
ATOM 812 O O . PRO A 1 98 ? 5.097 -2.676 -13.724 1.00 89.31 98 PRO A O 1
ATOM 815 N N . LEU A 1 99 ? 5.290 -4.896 -14.007 1.00 90.00 99 LEU A N 1
ATOM 816 C CA . LEU A 1 99 ? 6.740 -4.886 -14.206 1.00 90.00 99 LEU A CA 1
ATOM 817 C C . LEU A 1 99 ? 7.081 -4.652 -15.682 1.00 90.00 99 LEU A C 1
ATOM 819 O O . LEU A 1 99 ? 6.724 -5.449 -16.548 1.00 90.00 99 LEU A O 1
ATOM 823 N N . ALA A 1 100 ? 7.799 -3.567 -15.964 1.00 91.06 100 ALA A N 1
ATOM 824 C CA . ALA A 1 100 ? 8.342 -3.277 -17.285 1.00 91.06 100 ALA A CA 1
ATOM 825 C C . ALA A 1 100 ? 9.626 -4.100 -17.503 1.00 91.06 100 ALA A C 1
ATOM 827 O O . ALA A 1 100 ? 10.618 -3.837 -16.815 1.00 91.06 100 ALA A O 1
ATOM 828 N N . PRO A 1 101 ? 9.642 -5.081 -18.424 1.00 90.19 101 PRO A N 1
ATOM 829 C CA . PRO A 1 101 ? 10.774 -5.987 -18.591 1.00 90.19 101 PRO A CA 1
ATOM 830 C C . PRO A 1 101 ? 12.030 -5.229 -19.030 1.00 90.19 101 PRO A C 1
ATOM 832 O O . PRO A 1 101 ? 11.969 -4.366 -19.904 1.00 90.19 101 PRO A O 1
ATOM 835 N N . ALA A 1 102 ? 13.159 -5.569 -18.414 1.00 91.62 102 ALA A N 1
ATOM 836 C CA . ALA A 1 102 ? 14.471 -4.991 -18.691 1.00 91.62 102 ALA A CA 1
ATOM 837 C C . ALA A 1 102 ? 15.539 -6.066 -18.424 1.00 91.62 102 ALA A C 1
ATOM 839 O O . ALA A 1 102 ? 16.201 -6.037 -17.377 1.00 91.62 102 ALA A O 1
ATOM 840 N N . PRO A 1 103 ? 15.638 -7.083 -19.305 1.00 89.62 103 PRO A N 1
ATOM 841 C CA . PRO A 1 103 ? 16.519 -8.238 -19.115 1.00 89.62 103 PRO A CA 1
ATOM 842 C C . PRO A 1 103 ? 18.006 -7.869 -19.029 1.00 89.62 103 PRO A C 1
ATOM 844 O O . PRO A 1 103 ? 18.807 -8.662 -18.550 1.00 89.62 103 PRO A O 1
ATOM 847 N N . GLU A 1 104 ? 18.378 -6.675 -19.479 1.00 89.38 104 GLU A N 1
ATOM 848 C CA . GLU A 1 104 ? 19.718 -6.104 -19.379 1.00 89.38 104 GLU A CA 1
ATOM 849 C C . GLU A 1 104 ? 20.100 -5.629 -17.966 1.00 89.38 104 GLU A C 1
ATOM 851 O O . GLU A 1 104 ? 21.253 -5.271 -17.738 1.00 89.38 104 GLU A O 1
ATOM 856 N N . THR A 1 105 ? 19.153 -5.594 -17.025 1.00 85.38 105 THR A N 1
ATOM 857 C CA . THR A 1 105 ? 19.385 -5.153 -15.641 1.00 85.38 105 THR A CA 1
ATOM 858 C C . THR A 1 105 ? 19.443 -6.340 -14.681 1.00 85.38 105 THR A C 1
ATOM 860 O O . THR A 1 105 ? 18.739 -7.327 -14.880 1.00 85.38 105 THR A O 1
ATOM 863 N N . ASP A 1 106 ? 20.194 -6.217 -13.581 1.00 84.06 106 ASP A N 1
ATOM 864 C CA . ASP A 1 106 ? 20.295 -7.268 -12.548 1.00 84.06 106 ASP A CA 1
ATOM 865 C C . ASP A 1 106 ? 18.938 -7.635 -11.918 1.00 84.06 106 ASP A C 1
ATOM 867 O O . ASP A 1 106 ? 18.741 -8.746 -11.430 1.00 84.06 106 ASP A O 1
ATOM 871 N N . LEU A 1 107 ? 17.985 -6.698 -11.936 1.00 83.38 107 LEU A N 1
ATOM 872 C CA . LEU A 1 107 ? 16.624 -6.897 -11.435 1.00 83.38 107 LEU A CA 1
ATOM 873 C C . LEU A 1 107 ? 15.710 -7.598 -12.454 1.00 83.38 107 LEU A C 1
ATOM 875 O O . LEU A 1 107 ? 14.645 -8.083 -12.078 1.00 83.38 107 LEU A O 1
ATOM 879 N N . GLY A 1 108 ? 16.080 -7.619 -13.739 1.00 87.94 108 GLY A N 1
ATOM 880 C CA . GLY A 1 108 ? 15.261 -8.139 -14.840 1.00 87.94 108 GLY A CA 1
ATOM 881 C C . GLY A 1 108 ? 14.077 -7.248 -15.247 1.00 87.94 108 GLY A C 1
ATOM 882 O O . GLY A 1 108 ? 13.335 -7.588 -16.172 1.00 87.94 108 GLY A O 1
ATOM 883 N N . PHE A 1 109 ? 13.889 -6.101 -14.591 1.00 91.50 109 PHE A N 1
ATOM 884 C CA . PHE A 1 109 ? 12.846 -5.121 -14.893 1.00 91.50 109 PHE A CA 1
ATOM 885 C C . PHE A 1 109 ? 13.329 -3.698 -14.600 1.00 91.50 109 PHE A C 1
ATOM 887 O O . PHE A 1 109 ? 14.234 -3.489 -13.795 1.00 91.50 109 PHE A O 1
ATOM 894 N N . ASN A 1 110 ? 12.710 -2.704 -15.239 1.00 92.25 110 ASN A N 1
ATOM 895 C CA . ASN A 1 110 ? 13.037 -1.295 -15.044 1.00 92.25 110 ASN A CA 1
ATOM 896 C C . ASN A 1 110 ? 12.142 -0.690 -13.944 1.00 92.25 110 ASN A C 1
ATOM 898 O O . ASN A 1 110 ? 10.945 -0.485 -14.185 1.00 92.25 110 ASN A O 1
ATOM 902 N N . PRO A 1 111 ? 12.687 -0.328 -12.763 1.00 91.81 111 PRO A N 1
ATOM 903 C CA . PRO A 1 111 ? 11.888 0.199 -11.656 1.00 91.81 111 PRO A CA 1
ATOM 904 C C . PRO A 1 111 ? 11.135 1.484 -12.002 1.00 91.81 111 PRO A C 1
ATOM 906 O O . PRO A 1 111 ? 9.990 1.665 -11.602 1.00 91.81 111 PRO A O 1
ATOM 909 N N . ARG A 1 112 ? 11.751 2.380 -12.782 1.00 92.31 112 ARG A N 1
ATOM 910 C CA . ARG A 1 112 ? 11.135 3.662 -13.152 1.00 92.31 112 ARG A CA 1
ATOM 911 C C . ARG A 1 112 ? 9.993 3.480 -14.145 1.00 92.31 112 ARG A C 1
ATOM 913 O O . ARG A 1 112 ? 8.985 4.160 -14.018 1.00 92.31 112 ARG A O 1
ATOM 920 N N . ALA A 1 113 ? 10.151 2.582 -15.116 1.00 91.19 113 ALA A N 1
ATOM 921 C CA . ALA A 1 113 ? 9.118 2.312 -16.117 1.00 91.19 113 ALA A CA 1
ATOM 922 C C . ALA A 1 113 ? 7.949 1.476 -15.564 1.00 91.19 113 ALA A C 1
ATOM 924 O O . ALA A 1 113 ? 6.864 1.497 -16.132 1.00 91.19 113 ALA A O 1
ATOM 925 N N . SER A 1 114 ? 8.162 0.774 -14.448 1.00 91.19 114 SER A N 1
ATOM 926 C CA . SER A 1 114 ? 7.141 -0.039 -13.767 1.00 91.19 114 SER A CA 1
ATOM 927 C C . SER A 1 114 ? 6.230 0.774 -12.837 1.00 91.19 114 SER A C 1
ATOM 929 O O . SER A 1 114 ? 5.224 0.271 -12.342 1.00 91.19 114 SER A O 1
ATOM 931 N N . LEU A 1 115 ? 6.576 2.036 -12.564 1.00 92.00 115 LEU A N 1
ATOM 932 C CA . LEU A 1 115 ? 5.829 2.903 -11.657 1.00 92.00 115 LEU A CA 1
ATOM 933 C C . LEU A 1 115 ? 4.982 3.930 -12.420 1.00 92.00 115 LEU A C 1
ATOM 935 O O . LEU A 1 115 ? 5.414 4.468 -13.443 1.00 92.00 115 LEU A O 1
ATOM 939 N N . PRO A 1 116 ? 3.785 4.279 -11.909 1.00 89.81 116 PRO A N 1
ATOM 940 C CA . PRO A 1 116 ? 3.039 5.397 -12.453 1.00 89.81 116 PRO A CA 1
ATOM 941 C C . PRO A 1 116 ? 3.808 6.703 -12.307 1.00 89.81 116 PRO A C 1
ATOM 943 O O . PRO A 1 116 ? 4.449 6.976 -11.292 1.00 89.81 116 PRO A O 1
ATOM 946 N N . THR A 1 117 ? 3.612 7.595 -13.274 1.00 88.56 117 THR A N 1
ATOM 947 C CA . THR A 1 117 ? 4.048 8.984 -13.118 1.00 88.56 117 THR A CA 1
ATOM 948 C C . THR A 1 117 ? 3.362 9.640 -11.917 1.00 88.56 117 THR A C 1
ATOM 950 O O . THR A 1 117 ? 2.220 9.327 -11.573 1.00 88.56 117 THR A O 1
ATOM 953 N N . VAL A 1 118 ? 4.007 10.645 -11.324 1.00 85.19 118 VAL A N 1
ATOM 954 C CA . VAL A 1 118 ? 3.435 11.443 -10.220 1.00 85.19 118 VAL A CA 1
ATOM 955 C C . VAL A 1 118 ? 2.077 12.065 -10.585 1.00 85.19 118 VAL A C 1
ATOM 957 O O . VAL A 1 118 ? 1.156 12.142 -9.764 1.00 85.19 118 VAL A O 1
ATOM 960 N N . ARG A 1 119 ? 1.912 12.463 -11.852 1.00 85.88 119 ARG A N 1
ATOM 961 C CA . ARG A 1 119 ? 0.630 12.945 -12.379 1.00 85.88 119 ARG A CA 1
ATOM 962 C C . ARG A 1 119 ? -0.448 11.864 -12.298 1.00 85.88 119 ARG A C 1
ATOM 964 O O . ARG A 1 119 ? -1.573 12.172 -11.909 1.00 85.88 119 ARG A O 1
ATOM 971 N N . HIS A 1 120 ? -0.112 10.625 -12.651 1.00 85.62 120 HIS A N 1
ATOM 972 C CA . HIS A 1 120 ? -1.037 9.500 -12.557 1.00 85.62 120 HIS A CA 1
ATOM 973 C C . HIS A 1 120 ? -1.359 9.150 -11.098 1.00 85.62 120 HIS A C 1
ATOM 975 O O . HIS A 1 120 ? -2.527 8.925 -10.794 1.00 85.62 120 HIS A O 1
ATOM 981 N N . PHE A 1 121 ? -0.380 9.227 -10.184 1.00 81.44 121 PHE A N 1
ATOM 982 C CA . PHE A 1 121 ? -0.633 9.067 -8.746 1.00 81.44 121 PHE A CA 1
ATOM 983 C C . PHE A 1 121 ? -1.704 10.055 -8.250 1.00 81.44 121 PHE A C 1
ATOM 985 O O . PHE A 1 121 ? -2.706 9.683 -7.643 1.00 81.44 121 PHE A O 1
ATOM 992 N N . THR A 1 122 ? -1.536 11.334 -8.594 1.00 83.19 122 THR A N 1
ATOM 993 C CA . THR A 1 122 ? -2.481 12.393 -8.208 1.00 83.19 122 THR A CA 1
ATOM 994 C C . THR A 1 122 ? -3.857 12.203 -8.847 1.00 83.19 122 THR A C 1
ATOM 996 O O . THR A 1 122 ? -4.876 12.534 -8.240 1.00 83.19 122 THR A O 1
ATOM 999 N N . TYR A 1 123 ? -3.901 11.708 -10.085 1.00 87.50 123 TYR A N 1
ATOM 1000 C CA . TYR A 1 123 ? -5.150 11.408 -10.774 1.00 87.50 123 TYR A CA 1
ATOM 1001 C C . TYR A 1 123 ? -5.924 10.305 -10.044 1.00 87.50 123 TYR A C 1
ATOM 1003 O O . TYR A 1 123 ? -7.094 10.505 -9.727 1.00 87.50 123 TYR A O 1
ATOM 1011 N N . LEU A 1 124 ? -5.274 9.186 -9.711 1.00 85.75 124 LEU A N 1
ATOM 1012 C CA . LEU A 1 124 ? -5.936 8.071 -9.034 1.00 85.75 124 LEU A CA 1
ATOM 1013 C C . LEU A 1 124 ? -6.526 8.485 -7.681 1.00 85.75 124 LEU A C 1
ATOM 1015 O O . LEU A 1 124 ? -7.677 8.153 -7.433 1.00 85.75 124 LEU A O 1
ATOM 1019 N N . LEU A 1 125 ? -5.836 9.305 -6.876 1.00 80.81 125 LEU A N 1
ATOM 1020 C CA . LEU A 1 125 ? -6.404 9.832 -5.619 1.00 80.81 125 LEU A CA 1
ATOM 1021 C C . LEU A 1 125 ? -7.687 10.631 -5.815 1.00 80.81 125 LEU A C 1
ATOM 1023 O O . LEU A 1 125 ? -8.597 10.563 -4.996 1.00 80.81 125 LEU A O 1
ATOM 1027 N N . ARG A 1 126 ? -7.753 11.430 -6.880 1.00 85.88 126 ARG A N 1
ATOM 1028 C CA . ARG A 1 126 ? -8.891 12.326 -7.118 1.00 85.88 126 ARG A CA 1
ATOM 1029 C C . ARG A 1 126 ? -10.121 11.599 -7.634 1.00 85.88 126 ARG A C 1
ATOM 1031 O O . ARG A 1 126 ? -11.227 12.067 -7.396 1.00 85.88 126 ARG A O 1
ATOM 1038 N N . TYR A 1 127 ? -9.917 10.513 -8.373 1.00 87.75 127 TYR A N 1
ATOM 1039 C CA . TYR A 1 127 ? -10.985 9.800 -9.072 1.00 87.75 127 TYR A CA 1
ATOM 1040 C C . TYR A 1 127 ? -11.245 8.402 -8.509 1.00 87.75 127 TYR A C 1
ATOM 1042 O O . TYR A 1 127 ? -12.049 7.661 -9.072 1.00 87.75 127 TYR A O 1
ATOM 1050 N N . MET A 1 128 ? -10.583 8.029 -7.412 1.00 88.38 128 MET A N 1
ATOM 1051 C CA . MET A 1 128 ? -10.852 6.774 -6.725 1.00 88.38 128 MET A CA 1
ATOM 1052 C C . MET A 1 128 ? -12.309 6.745 -6.238 1.00 88.38 128 MET A C 1
ATOM 1054 O O . MET A 1 128 ? -12.757 7.705 -5.602 1.00 88.38 128 MET A O 1
ATOM 1058 N N . PRO A 1 129 ? -13.061 5.662 -6.503 1.00 92.56 129 PRO A N 1
ATOM 1059 C CA . PRO A 1 129 ? -14.419 5.530 -6.001 1.00 92.56 129 PRO A CA 1
ATOM 1060 C C . PRO A 1 129 ? -14.441 5.573 -4.472 1.00 92.56 129 PRO A C 1
ATOM 1062 O O . PRO A 1 129 ? -13.637 4.917 -3.811 1.00 92.56 129 PRO A O 1
ATOM 1065 N N . ASN A 1 130 ? -15.406 6.295 -3.896 1.00 90.69 130 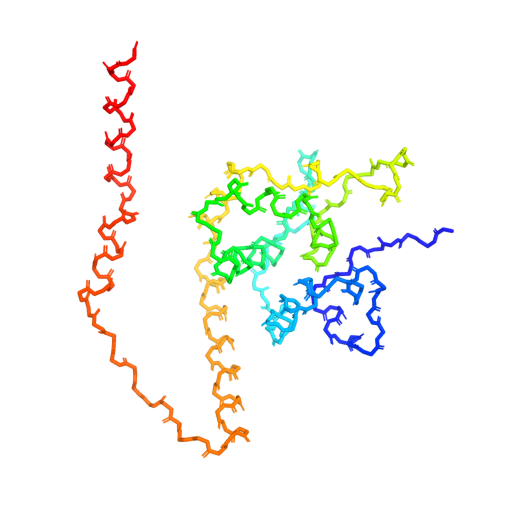ASN A N 1
ATOM 1066 C CA . ASN A 1 130 ? -15.526 6.408 -2.440 1.00 90.69 130 ASN A CA 1
ATOM 1067 C C . ASN A 1 130 ? -15.680 5.040 -1.752 1.00 90.69 130 ASN A C 1
ATOM 1069 O O . ASN A 1 130 ? -15.164 4.864 -0.655 1.00 90.69 130 ASN A O 1
ATOM 1073 N N . ALA A 1 131 ? -16.307 4.065 -2.419 1.00 93.25 131 ALA A N 1
ATOM 1074 C CA . ALA A 1 131 ? -16.451 2.698 -1.917 1.00 93.25 131 ALA A CA 1
ATOM 1075 C C . ALA A 1 131 ? -15.108 2.050 -1.535 1.00 93.25 131 ALA A C 1
ATOM 1077 O O . ALA A 1 131 ? -15.045 1.327 -0.547 1.00 93.25 131 ALA A O 1
ATOM 1078 N N . VAL A 1 132 ? -14.028 2.357 -2.262 1.00 93.75 132 VAL A N 1
ATOM 1079 C CA . VAL A 1 132 ? -12.687 1.839 -1.958 1.00 93.75 132 VAL A CA 1
ATOM 1080 C C . VAL A 1 132 ? -12.172 2.417 -0.639 1.00 93.75 132 VAL A C 1
ATOM 1082 O O . VAL A 1 132 ? -11.687 1.688 0.218 1.00 93.75 132 VAL A O 1
ATOM 1085 N N . LEU A 1 133 ? -12.341 3.727 -0.434 1.00 91.44 133 LEU A N 1
ATOM 1086 C CA . LEU A 1 133 ? -11.928 4.401 0.800 1.00 91.44 133 LEU A CA 1
ATOM 1087 C C . LEU A 1 133 ? -12.760 3.954 2.008 1.00 91.44 133 LEU A C 1
ATOM 1089 O O . LEU A 1 133 ? -12.209 3.764 3.089 1.00 91.44 133 LEU A O 1
ATOM 1093 N N . GLN A 1 134 ? -14.070 3.760 1.823 1.00 94.06 134 GLN A N 1
ATOM 1094 C CA . GLN A 1 134 ? -14.955 3.231 2.867 1.00 94.06 134 GLN A CA 1
ATOM 1095 C C . GLN A 1 134 ? -14.554 1.814 3.271 1.00 94.06 134 GLN A C 1
ATOM 1097 O O . GLN A 1 134 ? -14.503 1.513 4.460 1.00 94.06 134 GLN A O 1
ATOM 1102 N N . PHE A 1 135 ? -14.223 0.967 2.292 1.00 95.25 135 PHE A N 1
ATOM 1103 C CA . PHE A 1 135 ? -13.726 -0.380 2.549 1.00 95.25 135 PHE A CA 1
ATOM 1104 C C . PHE A 1 135 ? -12.442 -0.354 3.387 1.00 95.25 135 PHE A C 1
ATOM 1106 O O . PHE A 1 135 ? -12.390 -0.987 4.438 1.00 95.25 135 PHE A O 1
ATOM 1113 N N . LEU A 1 136 ? -11.438 0.433 2.977 1.00 94.00 136 LEU A N 1
ATOM 1114 C CA . LEU A 1 136 ? -10.171 0.548 3.713 1.00 94.00 136 LEU A CA 1
ATOM 1115 C C . LEU A 1 136 ? -10.373 1.042 5.148 1.00 94.00 136 LEU A C 1
ATOM 1117 O O . LEU A 1 136 ? -9.758 0.530 6.085 1.00 94.00 136 LEU A O 1
ATOM 1121 N N . LEU A 1 137 ? -11.235 2.044 5.334 1.00 93.31 137 LEU A N 1
ATOM 1122 C CA . LEU A 1 137 ? -11.558 2.556 6.659 1.00 93.31 137 LEU A CA 1
ATOM 1123 C C . LEU A 1 137 ? -12.241 1.486 7.519 1.00 93.31 137 LEU A C 1
ATOM 1125 O O . LEU A 1 137 ? -11.813 1.249 8.644 1.00 93.31 137 LEU A O 1
ATOM 1129 N N . ALA A 1 138 ? -13.269 0.818 6.996 1.00 93.94 138 ALA A N 1
ATOM 1130 C CA . ALA A 1 138 ? -13.981 -0.223 7.729 1.00 93.94 138 ALA A CA 1
ATOM 1131 C C . ALA A 1 138 ? -13.051 -1.380 8.127 1.00 93.94 138 ALA A C 1
ATOM 1133 O O . ALA A 1 138 ? -13.086 -1.835 9.272 1.00 93.94 138 ALA A O 1
ATOM 1134 N N . ASP A 1 139 ? -12.186 -1.822 7.213 1.00 94.62 139 ASP A N 1
ATOM 1135 C CA . ASP A 1 139 ? -11.283 -2.941 7.466 1.00 94.62 139 ASP A CA 1
ATOM 1136 C C . ASP A 1 139 ? -10.153 -2.577 8.441 1.00 94.62 139 ASP A C 1
ATOM 1138 O O . ASP A 1 139 ? -9.875 -3.322 9.382 1.00 94.62 139 ASP A O 1
ATOM 1142 N N . SER A 1 140 ? -9.564 -1.383 8.312 1.00 92.88 140 SER A N 1
ATOM 1143 C CA . SER A 1 140 ? -8.581 -0.890 9.289 1.00 92.88 140 SER A CA 1
ATOM 1144 C C . SER A 1 140 ? -9.174 -0.760 10.696 1.00 92.88 140 SER A C 1
ATOM 1146 O O . SER A 1 140 ? -8.558 -1.204 11.666 1.00 92.88 140 SER A O 1
ATOM 1148 N N . VAL A 1 141 ? -10.398 -0.236 10.824 1.00 92.19 141 VAL A N 1
ATOM 1149 C CA . VAL A 1 141 ? -11.119 -0.165 12.103 1.00 92.19 141 VAL A CA 1
ATOM 1150 C C . VAL A 1 141 ? -11.342 -1.570 12.666 1.00 92.19 141 VAL A C 1
ATOM 1152 O O . VAL A 1 141 ? -11.014 -1.824 13.827 1.00 92.19 141 VAL A O 1
ATOM 1155 N N . ARG A 1 142 ? -11.810 -2.516 11.844 1.00 93.25 142 ARG A N 1
ATOM 1156 C CA . ARG A 1 142 ? -11.984 -3.924 12.236 1.00 93.25 142 ARG A CA 1
ATOM 1157 C C . ARG A 1 142 ? -10.683 -4.532 12.775 1.00 93.25 142 ARG A C 1
ATOM 1159 O O . ARG A 1 142 ? -10.707 -5.185 13.820 1.00 93.25 142 ARG A O 1
ATOM 1166 N N . LEU A 1 143 ? -9.552 -4.307 12.104 1.00 92.81 143 LEU A N 1
ATOM 1167 C CA . LEU A 1 143 ? -8.236 -4.799 12.531 1.00 92.81 143 LEU A CA 1
ATOM 1168 C C . LEU A 1 143 ? -7.785 -4.189 13.860 1.00 92.81 143 LEU A C 1
ATOM 1170 O O . LEU A 1 143 ? -7.304 -4.916 14.733 1.00 92.81 143 LEU A O 1
ATOM 1174 N N . ILE A 1 144 ? -7.975 -2.879 14.037 1.00 90.44 144 ILE A N 1
ATOM 1175 C CA . ILE A 1 144 ? -7.668 -2.181 15.291 1.00 90.44 144 ILE A CA 1
ATOM 1176 C C . ILE A 1 144 ? -8.505 -2.766 16.432 1.00 90.44 144 ILE A C 1
ATOM 1178 O O . ILE A 1 144 ? -7.947 -3.142 17.462 1.00 90.44 144 ILE A O 1
ATOM 1182 N N . HIS A 1 145 ? -9.818 -2.933 16.243 1.00 90.31 145 HIS A N 1
ATOM 1183 C CA . HIS A 1 145 ? -10.686 -3.554 17.247 1.00 90.31 145 HIS A CA 1
ATOM 1184 C C . HIS A 1 145 ? -10.237 -4.976 17.601 1.00 90.31 145 HIS A C 1
ATOM 1186 O O . HIS A 1 145 ? -10.116 -5.301 18.782 1.00 90.31 145 HIS A O 1
ATOM 1192 N N . ALA A 1 146 ? -9.926 -5.807 16.604 1.00 91.50 146 AL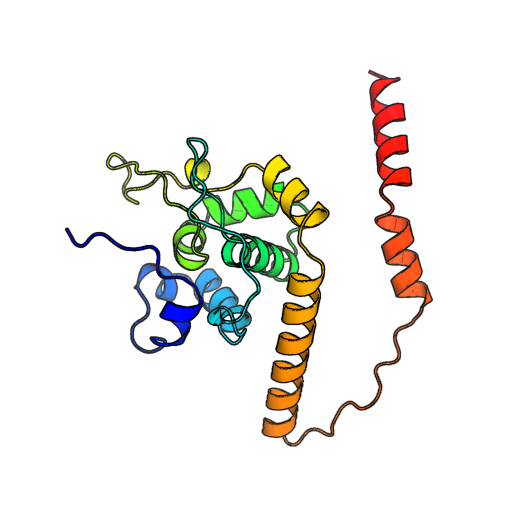A A N 1
ATOM 1193 C CA . ALA A 1 146 ? -9.444 -7.168 16.832 1.00 91.50 146 ALA A CA 1
ATOM 1194 C C . ALA A 1 146 ? -8.099 -7.200 17.583 1.00 91.50 146 ALA A C 1
ATOM 1196 O O . ALA A 1 146 ? -7.840 -8.110 18.373 1.00 91.50 146 ALA A O 1
ATOM 1197 N N . GLN A 1 147 ? -7.217 -6.225 17.343 1.00 91.00 147 GLN A N 1
ATOM 1198 C CA . GLN A 1 147 ? -5.962 -6.085 18.083 1.00 91.00 147 GLN A CA 1
ATOM 1199 C C . GLN A 1 147 ? -6.203 -5.642 19.532 1.00 91.00 147 GLN A C 1
ATOM 1201 O O . GLN A 1 147 ? -5.600 -6.213 20.437 1.00 91.00 147 GLN A O 1
ATOM 1206 N N . LEU A 1 148 ? -7.095 -4.676 19.765 1.00 90.69 148 LEU A N 1
ATOM 1207 C CA . LEU A 1 148 ? -7.451 -4.214 21.111 1.00 90.69 148 LEU A CA 1
ATOM 1208 C C . LEU A 1 148 ? -8.082 -5.332 21.947 1.00 90.69 148 LEU A C 1
ATOM 1210 O O . LEU A 1 148 ? -7.681 -5.536 23.091 1.00 90.69 148 LEU A O 1
ATOM 1214 N N . GLN A 1 149 ? -8.987 -6.116 21.356 1.00 90.62 149 GLN A N 1
ATOM 1215 C CA . GLN A 1 149 ? -9.584 -7.287 22.005 1.00 90.62 149 GLN A CA 1
ATOM 1216 C C . GLN A 1 149 ? -8.524 -8.311 22.423 1.00 90.62 149 GLN A C 1
ATOM 1218 O O . GLN A 1 149 ? -8.551 -8.794 23.551 1.00 90.62 149 GLN A O 1
ATOM 1223 N N . ARG A 1 150 ? -7.542 -8.600 21.555 1.00 91.62 150 ARG A N 1
ATOM 1224 C CA . ARG A 1 150 ? -6.422 -9.502 21.885 1.00 91.62 150 ARG A CA 1
ATOM 1225 C C . ARG A 1 150 ? -5.552 -8.994 23.036 1.00 91.62 150 ARG A C 1
ATOM 1227 O O . ARG A 1 150 ? -4.946 -9.801 23.731 1.00 91.62 150 ARG A O 1
ATOM 1234 N N . LEU A 1 151 ? -5.490 -7.681 23.236 1.00 92.88 151 LEU A N 1
ATOM 1235 C CA . LEU A 1 151 ? -4.768 -7.050 24.342 1.00 92.88 151 LEU A CA 1
ATOM 1236 C C . LEU A 1 151 ? -5.626 -6.897 25.610 1.00 92.88 151 LEU A C 1
ATOM 1238 O O . LEU A 1 151 ? -5.159 -6.294 26.573 1.00 92.88 151 LEU A O 1
ATOM 1242 N N . ASN A 1 152 ? -6.860 -7.419 25.625 1.00 90.62 152 ASN A N 1
ATOM 1243 C CA . ASN A 1 152 ? -7.853 -7.188 26.681 1.00 90.62 152 ASN A CA 1
ATOM 1244 C C . ASN A 1 152 ? -8.093 -5.692 26.970 1.00 90.62 152 ASN A C 1
ATOM 1246 O O . ASN A 1 152 ? -8.413 -5.307 28.095 1.00 90.62 152 ASN A O 1
ATOM 1250 N N . ALA A 1 153 ? -7.925 -4.838 25.958 1.00 86.56 153 ALA A N 1
ATOM 1251 C CA . ALA A 1 153 ? -8.224 -3.419 26.060 1.00 86.56 153 ALA A CA 1
ATOM 1252 C C . ALA A 1 153 ? -9.736 -3.180 25.877 1.00 86.56 153 ALA A C 1
ATOM 1254 O O . ALA A 1 153 ? -10.386 -3.908 25.117 1.00 86.56 153 ALA A O 1
ATOM 1255 N N . PRO A 1 154 ? -10.313 -2.166 26.548 1.00 80.75 154 PRO A N 1
ATOM 1256 C CA . PRO A 1 154 ? -11.721 -1.834 26.386 1.00 80.75 154 PRO A CA 1
ATOM 1257 C C . PRO A 1 154 ? -12.029 -1.410 24.947 1.00 80.75 154 PRO A C 1
ATOM 1259 O O . PRO A 1 154 ? -11.183 -0.851 24.241 1.00 80.75 154 PRO A O 1
ATOM 1262 N N . LEU A 1 155 ? -13.265 -1.664 24.519 1.00 73.69 155 LEU A N 1
ATOM 1263 C CA . LEU A 1 155 ? -13.744 -1.234 23.214 1.00 73.69 155 LEU A CA 1
ATOM 1264 C C . LEU A 1 155 ? -13.785 0.297 23.161 1.00 73.69 155 LEU A C 1
ATOM 1266 O O . LEU A 1 155 ? -14.321 0.947 24.056 1.00 73.69 155 LEU A O 1
ATOM 1270 N N . ILE A 1 156 ? -13.235 0.875 22.096 1.00 70.19 156 ILE A N 1
ATOM 1271 C CA . ILE A 1 156 ? -13.364 2.309 21.841 1.00 70.19 156 ILE A CA 1
ATOM 1272 C C . ILE A 1 156 ? -14.747 2.535 21.227 1.00 70.19 156 ILE A C 1
ATOM 1274 O O . ILE A 1 156 ? -14.956 2.269 20.048 1.00 70.19 156 ILE A O 1
ATOM 1278 N N . GLU A 1 157 ? -15.700 2.986 22.039 1.00 68.69 157 GLU A N 1
ATOM 1279 C CA . GLU A 1 157 ? -17.082 3.254 21.604 1.00 68.69 157 GLU A CA 1
ATOM 1280 C C . GLU A 1 157 ? -17.262 4.668 21.033 1.00 68.69 157 GLU A C 1
ATOM 1282 O O . GLU A 1 157 ? -18.213 4.937 20.302 1.00 68.69 157 GLU A O 1
ATOM 1287 N N . CYS A 1 158 ? -16.343 5.583 21.349 1.00 70.00 158 CYS A N 1
ATOM 1288 C CA . CYS A 1 158 ? -16.399 6.969 20.912 1.00 70.00 158 CYS A CA 1
ATOM 1289 C C . CYS A 1 158 ? -14.994 7.496 20.619 1.00 70.00 158 CYS A C 1
ATOM 1291 O O . CYS A 1 158 ? -14.094 7.408 21.455 1.00 70.00 158 CYS A O 1
ATOM 1293 N N . VAL A 1 159 ? -14.828 8.081 19.435 1.00 65.00 159 VAL A N 1
ATOM 1294 C CA . VAL A 1 159 ? -13.652 8.873 19.078 1.00 65.00 159 VAL A CA 1
ATOM 1295 C C . VAL A 1 159 ? -14.101 10.327 19.000 1.00 65.00 159 VAL A C 1
ATOM 1297 O O . VAL A 1 159 ? -14.831 10.711 18.087 1.00 65.00 159 VAL A O 1
ATOM 1300 N N . SER A 1 160 ? -13.672 11.149 19.955 1.00 60.38 160 SER A N 1
ATOM 1301 C CA . SER A 1 160 ? -13.856 12.595 19.882 1.00 60.38 160 SER A CA 1
ATOM 1302 C C . SER A 1 160 ? -12.720 13.204 19.060 1.00 60.38 160 SER A C 1
ATOM 1304 O O . SER A 1 160 ? -11.585 13.335 19.511 1.00 60.38 160 SER A O 1
ATOM 1306 N N . LEU A 1 161 ? -13.021 13.564 17.814 1.00 61.44 161 LEU A N 1
ATOM 1307 C CA . LEU A 1 161 ? -12.101 14.328 16.977 1.00 61.44 161 LEU A CA 1
ATOM 1308 C C . LEU A 1 161 ? -12.371 15.819 17.172 1.00 61.44 161 LEU A C 1
ATOM 1310 O O . LEU A 1 161 ? -13.511 16.273 17.084 1.00 61.44 161 LEU A O 1
ATOM 1314 N N . ASP A 1 162 ? -11.316 16.597 17.405 1.00 69.31 162 ASP A N 1
ATOM 1315 C CA . ASP A 1 162 ? -11.419 18.051 17.398 1.00 69.31 162 ASP A CA 1
ATOM 1316 C C . ASP A 1 162 ? -11.751 18.524 15.975 1.00 69.31 162 ASP A C 1
ATOM 1318 O O . ASP A 1 162 ? -10.926 18.459 15.058 1.00 69.31 162 ASP A O 1
ATOM 1322 N N . THR A 1 163 ? -12.970 19.029 15.787 1.00 65.69 163 THR A N 1
ATOM 1323 C CA . THR A 1 163 ? -13.435 19.585 14.511 1.00 65.69 163 THR A CA 1
ATOM 1324 C C . THR A 1 163 ? -12.484 20.659 13.977 1.00 65.69 163 THR A C 1
ATOM 1326 O O . THR A 1 163 ? -12.346 20.804 12.765 1.00 65.69 163 THR A O 1
ATOM 1329 N N . LYS A 1 164 ? -11.766 21.382 14.849 1.00 67.75 164 LYS A N 1
ATOM 1330 C CA . LYS A 1 164 ? -10.758 22.370 14.451 1.00 67.75 164 LYS A CA 1
ATOM 1331 C C . LYS A 1 164 ? -9.600 21.729 13.693 1.00 67.75 164 LYS A C 1
ATOM 1333 O O . LYS A 1 164 ? -9.139 22.327 12.728 1.00 67.75 164 LYS A O 1
ATOM 1338 N N . HIS A 1 165 ? -9.161 20.529 14.078 1.00 58.47 165 HIS A N 1
ATOM 1339 C CA . HIS A 1 165 ? -8.099 19.803 13.376 1.00 58.47 165 HIS A CA 1
ATOM 1340 C C . HIS A 1 165 ? -8.561 19.315 12.001 1.00 58.47 165 HIS A C 1
ATOM 1342 O O . HIS A 1 165 ? -7.850 19.504 11.015 1.00 58.47 165 HIS A O 1
ATOM 1348 N N . VAL A 1 166 ? -9.785 18.786 11.904 1.00 65.81 166 VAL A N 1
ATOM 1349 C CA . VAL A 1 166 ? -10.381 18.392 10.616 1.00 65.81 166 VAL A CA 1
ATOM 1350 C C . VAL A 1 166 ? -10.546 19.612 9.702 1.00 65.81 166 VAL A C 1
ATOM 1352 O O . VAL A 1 166 ? -10.134 19.586 8.545 1.00 65.81 166 VAL A O 1
ATOM 1355 N N . ILE A 1 167 ? -11.079 20.720 10.223 1.00 68.12 167 ILE A N 1
ATOM 1356 C CA . ILE A 1 167 ? -11.269 21.966 9.467 1.00 68.12 167 ILE A CA 1
ATOM 1357 C C . ILE A 1 167 ? -9.925 22.588 9.068 1.00 68.12 167 ILE A C 1
ATOM 1359 O O . ILE A 1 167 ? -9.799 23.079 7.945 1.00 68.12 167 ILE A O 1
ATOM 1363 N N . ALA A 1 168 ? -8.918 22.570 9.945 1.00 67.12 168 ALA A N 1
ATOM 1364 C CA . ALA A 1 168 ? -7.579 23.068 9.638 1.00 67.12 168 ALA A CA 1
ATOM 1365 C C . ALA A 1 168 ? -6.947 22.273 8.490 1.00 67.12 168 ALA A C 1
ATOM 1367 O O . ALA A 1 168 ? -6.492 22.876 7.518 1.00 67.12 168 ALA A O 1
ATOM 1368 N N . TRP A 1 169 ? -7.025 20.941 8.542 1.00 66.88 169 TRP A N 1
ATOM 1369 C CA . TRP A 1 169 ? -6.512 20.069 7.488 1.00 66.88 169 TRP A CA 1
ATOM 1370 C C . TRP A 1 169 ? -7.248 20.272 6.155 1.00 66.88 169 TRP A C 1
ATOM 1372 O O . TRP A 1 169 ? -6.617 20.388 5.102 1.00 66.88 169 TRP A O 1
ATOM 1382 N N . VAL A 1 170 ? -8.580 20.404 6.188 1.00 72.69 170 VAL A N 1
ATOM 1383 C CA . VAL A 1 170 ? -9.395 20.711 4.998 1.00 72.69 170 VAL A CA 1
ATOM 1384 C C . VAL A 1 170 ? -9.043 22.084 4.417 1.00 72.69 170 VAL A C 1
ATOM 1386 O O . VAL A 1 170 ? -8.981 22.243 3.197 1.00 72.69 170 VAL A O 1
ATOM 1389 N N . LYS A 1 171 ? -8.797 23.087 5.267 1.00 68.00 171 LYS A N 1
ATOM 1390 C CA . LYS A 1 171 ? -8.409 24.437 4.838 1.00 68.00 171 LYS A CA 1
ATOM 1391 C C . LYS A 1 171 ? -7.032 24.439 4.172 1.00 68.00 171 LYS A C 1
ATOM 1393 O O . LYS A 1 171 ? -6.874 25.089 3.141 1.00 68.00 171 LYS A O 1
ATOM 1398 N N . GLU A 1 172 ? -6.076 23.703 4.729 1.00 65.44 172 GLU A N 1
ATOM 1399 C CA . GLU A 1 172 ? -4.716 23.569 4.199 1.00 65.44 172 GLU A CA 1
ATOM 1400 C C . GLU A 1 172 ? -4.683 22.824 2.853 1.00 65.44 172 GLU A C 1
ATOM 1402 O O . GLU A 1 172 ? -3.966 23.221 1.936 1.00 65.44 172 GLU A O 1
ATOM 1407 N N . ASN A 1 173 ? -5.540 21.815 2.678 1.00 61.19 173 ASN A N 1
ATOM 1408 C CA . ASN A 1 173 ? -5.595 20.980 1.471 1.00 61.19 173 ASN A CA 1
ATOM 1409 C C . ASN A 1 173 ? -6.642 21.436 0.437 1.00 61.19 173 ASN A C 1
ATOM 1411 O O . ASN A 1 173 ? -6.955 20.716 -0.516 1.00 61.19 173 ASN A O 1
ATOM 1415 N N . ASN A 1 174 ? -7.203 22.638 0.589 1.00 72.25 174 ASN A N 1
ATOM 1416 C CA . ASN A 1 174 ? -8.285 23.107 -0.270 1.00 72.25 174 ASN A CA 1
ATOM 1417 C C . ASN A 1 174 ? -7.808 23.344 -1.717 1.00 72.25 174 ASN A C 1
ATOM 1419 O O . ASN A 1 174 ? -7.036 24.265 -2.006 1.00 72.25 174 ASN A O 1
ATOM 1423 N N . LEU A 1 175 ? -8.339 22.552 -2.655 1.00 60.44 175 LEU A N 1
ATOM 1424 C CA . LEU A 1 175 ? -7.962 22.570 -4.073 1.00 60.44 175 LEU A CA 1
ATOM 1425 C C . LEU A 1 175 ? -8.099 23.961 -4.717 1.00 60.44 175 LEU A C 1
ATOM 1427 O O . LEU A 1 175 ? -7.279 24.335 -5.556 1.00 60.44 175 LEU A O 1
ATOM 1431 N N . ARG A 1 176 ? -9.101 24.751 -4.299 1.00 67.19 176 ARG A N 1
ATOM 1432 C CA . ARG A 1 176 ? -9.324 26.119 -4.804 1.00 67.19 176 ARG A CA 1
ATOM 1433 C C . ARG A 1 176 ? -8.222 27.080 -4.362 1.00 67.19 176 ARG A C 1
ATOM 1435 O O . ARG A 1 176 ? -7.851 27.981 -5.112 1.00 67.19 176 ARG A O 1
ATOM 1442 N N . PHE A 1 177 ? -7.699 26.897 -3.151 1.00 66.25 177 PHE A N 1
ATOM 1443 C CA . PHE A 1 177 ? -6.607 27.711 -2.625 1.00 66.25 177 PHE A CA 1
ATOM 1444 C C . PHE A 1 177 ? -5.297 27.399 -3.361 1.00 66.25 177 PHE A C 1
ATOM 1446 O O . PHE A 1 177 ? -4.620 28.310 -3.838 1.00 66.25 177 PHE A O 1
ATOM 1453 N N . LEU A 1 178 ? -5.008 26.111 -3.572 1.00 63.38 178 LEU A N 1
ATOM 1454 C CA . LEU A 1 178 ? -3.834 25.656 -4.323 1.00 63.38 178 LEU A CA 1
ATOM 1455 C C . LEU A 1 178 ? -3.867 26.082 -5.803 1.00 63.38 178 LEU A C 1
ATOM 1457 O O . LEU A 1 178 ? -2.833 26.456 -6.353 1.00 63.38 178 LEU A O 1
ATOM 1461 N N . GLN A 1 179 ? -5.037 26.074 -6.452 1.00 71.25 179 GLN A N 1
ATOM 1462 C CA . GLN A 1 179 ? -5.197 26.570 -7.827 1.00 71.25 179 GLN A CA 1
ATOM 1463 C C . GLN A 1 179 ? -4.884 28.070 -7.946 1.00 71.25 179 GLN A C 1
ATOM 1465 O O . GLN A 1 179 ? -4.174 28.472 -8.864 1.00 71.25 179 GLN A O 1
ATOM 1470 N N . ARG A 1 180 ? -5.342 28.891 -6.990 1.00 71.00 180 ARG A N 1
ATOM 1471 C CA . ARG A 1 180 ? -5.047 30.335 -6.958 1.00 71.00 180 ARG A CA 1
ATOM 1472 C C . ARG A 1 180 ? -3.565 30.631 -6.726 1.00 71.00 180 ARG A C 1
ATOM 1474 O O . ARG A 1 180 ? -3.029 31.542 -7.345 1.00 71.00 180 ARG A O 1
ATOM 1481 N N . LEU A 1 181 ? -2.901 29.859 -5.863 1.00 69.56 181 LEU A N 1
ATOM 1482 C CA . LEU A 1 181 ? -1.457 29.987 -5.635 1.00 69.56 181 LEU A CA 1
ATOM 1483 C C . LEU A 1 181 ? -0.637 29.654 -6.888 1.00 69.56 181 LEU A C 1
ATOM 1485 O O . LEU A 1 181 ? 0.371 30.307 -7.143 1.00 69.56 181 LEU A O 1
ATOM 1489 N N . ARG A 1 182 ? -1.073 28.668 -7.683 1.00 65.25 182 ARG A N 1
ATOM 1490 C CA . ARG A 1 182 ? -0.420 28.318 -8.953 1.00 65.25 182 ARG A CA 1
ATOM 1491 C C . ARG A 1 182 ? -0.602 29.401 -10.018 1.00 65.25 182 ARG A C 1
ATOM 1493 O O . ARG A 1 182 ? 0.380 29.748 -10.657 1.00 65.25 182 ARG A O 1
ATOM 1500 N N . ALA A 1 183 ? -1.803 29.971 -10.143 1.00 70.75 183 ALA A N 1
ATOM 1501 C CA . ALA A 1 183 ? -2.082 31.053 -11.094 1.00 70.75 183 ALA A CA 1
ATOM 1502 C C . ALA A 1 183 ? -1.242 32.318 -10.827 1.00 70.75 183 ALA A C 1
ATOM 1504 O O . ALA A 1 183 ? -0.699 32.902 -11.755 1.00 70.75 183 ALA A O 1
ATOM 1505 N N . ARG A 1 184 ? -1.047 32.690 -9.552 1.00 69.31 184 ARG A N 1
ATOM 1506 C 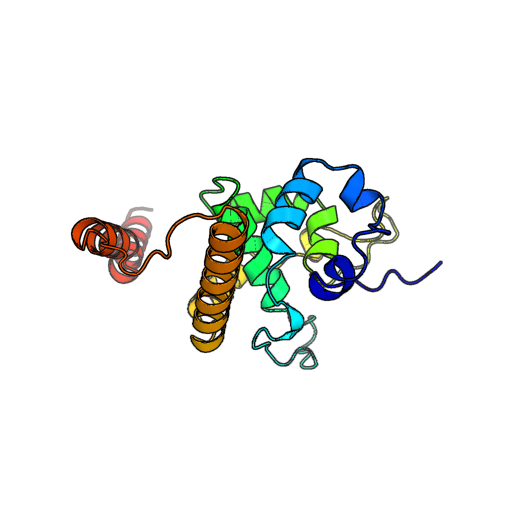CA . ARG A 1 184 ? -0.194 33.837 -9.184 1.00 69.31 184 ARG A CA 1
ATOM 1507 C C . ARG A 1 184 ? 1.297 33.609 -9.422 1.00 69.31 184 ARG A C 1
ATOM 1509 O O . ARG A 1 184 ? 2.041 34.571 -9.544 1.00 69.31 184 ARG A O 1
ATOM 1516 N N . ARG A 1 185 ? 1.755 32.353 -9.430 1.00 63.59 185 ARG A N 1
ATOM 1517 C CA . ARG A 1 185 ? 3.158 32.026 -9.724 1.00 63.59 185 ARG A CA 1
ATOM 1518 C C . ARG A 1 185 ? 3.460 32.135 -11.219 1.00 63.59 185 ARG A C 1
ATOM 1520 O O . ARG A 1 185 ? 4.537 32.588 -11.552 1.00 63.59 185 ARG A O 1
ATOM 1527 N N . SER A 1 186 ? 2.503 31.800 -12.086 1.00 60.59 186 SER A N 1
ATOM 1528 C CA . SER A 1 186 ? 2.630 31.948 -13.546 1.00 60.59 186 SER A CA 1
ATOM 1529 C C . SER A 1 186 ? 2.467 33.381 -14.068 1.00 60.59 186 SER A C 1
ATOM 1531 O O . SER A 1 186 ? 2.707 33.611 -15.242 1.00 60.59 186 SER A O 1
ATOM 1533 N N . GLU A 1 187 ? 2.015 34.324 -13.237 1.00 61.34 187 GLU A N 1
ATOM 1534 C CA . GLU A 1 187 ? 1.936 35.759 -13.578 1.00 61.34 187 GLU A CA 1
ATOM 1535 C C . GLU A 1 187 ? 3.211 36.535 -13.196 1.00 61.34 187 GLU A C 1
ATOM 1537 O O . GLU A 1 187 ? 3.338 37.703 -13.551 1.00 61.34 187 GLU A O 1
ATOM 1542 N N . ASN A 1 188 ? 4.133 35.902 -12.463 1.00 52.00 188 ASN A N 1
ATOM 1543 C CA . ASN A 1 188 ? 5.364 36.512 -11.947 1.00 52.00 188 ASN A CA 1
ATOM 1544 C C . ASN A 1 188 ? 6.654 35.933 -12.572 1.00 52.00 188 ASN A C 1
ATOM 1546 O O . ASN A 1 188 ? 7.736 36.349 -12.157 1.00 52.00 188 ASN A O 1
ATOM 1550 N N . ASP A 1 189 ? 6.531 35.005 -13.527 1.00 47.16 189 ASP A N 1
ATOM 1551 C CA . ASP A 1 189 ? 7.602 34.500 -14.406 1.00 47.16 189 ASP A CA 1
ATOM 1552 C C . ASP A 1 189 ? 7.372 35.037 -15.830 1.00 47.16 189 ASP A C 1
ATOM 1554 O O . ASP A 1 189 ? 8.369 35.360 -16.516 1.00 47.16 189 ASP A O 1
#

Secondary structure (DSSP, 8-state):
--------HHHHHHTGGG--HHHHT-HHHHHHHHHHTTS-TTSS----TT--SSSPPPPHHHHHHHHHHHHHTT--SHHHHHHHHHHSTHHHHHTTPPP-B-TTSTTSB-TTTTSPPHHHHHHHHHH--HHHHHHHHHHHHHHHHHHHHHTTPPP-------HHHHHHHHHHT-HHHHHHHHHHHTT--

Sequence (189 aa):
MESVQPHDLHTLWQFRGNLPRWITDSPTIMRCWELLAPLDWAHLPERNLQRDWGQPTIPYAAFIAAELIRLNEPLSTPERLHRFLVEHPGFIGLLGFPLAPAPETDLGFNPRASLPTVRHFTYLLRYMPNAVLQFLLADSVRLIHAQLQRLNAPLIECVSLDTKHVIAWVKENNLRFLQRLRARRSEND

pLDDT: mean 81.7, std 13.33, range [26.77, 95.25]